Protein AF-A0A7S1A3Z7-F1 (afdb_monomer)

Secondary structure (DSSP, 8-state):
---SSSTTSSS-S--------------------------------------------HHHHHHHHHHHHHHHHHHHS-GGG--HHHHHHHHHHHHHHHHTS--S-TTHHHHHHHHHHHHHHHHHHHHHHHHHHHHHHHHHHHHHHHHHHHHHT-HHHHHHHHHHHHHHHHHHHHTTT-HHHHHHHHHHHHHHHHHHHHHHHHHHHHHHHHHHHHHHHHHHHHHHHHHHHHHHHHHHHHHHT--

Radius of gyration: 35.89 Å; Cα contacts (8 Å, |Δi|>4): 131; chains: 1; bounding box: 72×35×125 Å

pLDDT: mean 70.51, std 20.17, range [29.28, 93.19]

Solvent-accessible surface area (backbone atoms only — not comparable to full-atom values): 14494 Å² total; per-residue (Å²): 146,87,87,79,79,80,86,79,76,87,84,76,91,81,83,84,83,88,75,87,85,86,89,81,93,80,90,84,81,86,90,75,93,77,90,83,89,79,91,76,83,80,79,76,77,73,74,73,76,73,69,82,67,68,76,79,44,72,50,56,50,50,40,30,38,53,48,19,49,54,51,46,52,45,68,72,43,58,79,88,69,56,48,58,71,61,54,50,50,55,47,49,52,45,52,54,57,44,64,66,57,84,80,88,50,90,77,56,57,62,58,51,46,51,52,51,52,49,56,49,50,56,52,49,51,57,46,48,52,51,52,50,52,48,52,50,49,53,50,49,52,51,52,44,54,56,33,49,56,57,51,68,71,42,66,71,40,57,58,46,32,56,53,20,51,52,48,36,53,52,32,64,73,56,36,88,79,50,53,71,66,32,52,52,53,32,50,53,24,50,51,50,29,55,56,30,52,55,49,54,51,52,34,50,54,34,50,54,52,39,51,53,46,51,53,53,50,50,51,51,48,58,52,49,53,50,52,51,49,52,52,50,50,50,32,48,28,25,62,70,65,75,106

Foldseek 3Di:
DPDPDPPPDPPDDDDPDDDDDDDDDDDDDDDDDDDDDDDDDPPPPPPPPPPPPVVCQPLNLQLLQQLLVLLVVLLVDDPVSLDLVVSLVSSVVSLVVSLPPDPVDPPCSVVSSVVSVVLSVVLSVLSVVLVVLVVVLVVLVVLLVVLVVLLVVQPVLVVLLVVLVVQLVVLVVPCPPPPPVSVVSNVVSVVSNVVSVVSVVVNVVSVVVSVVSVVVSVVSVVVSVVSSVVSNVSSVCSNVVND

Sequence (243 aa):
MLRAHWKRLHVRVLEPSAHTCTKHLTRGPRVLNGSFAGLRNPVTHRRTFCSVQLEVRPALLAFRRRAGQELGLALSGAPEALVPARVDAALRDIVEEESRVPSGEVGKESACRAAMDEERQQAMTLLNELQEHRRERKRLKMQRADLLAVGFQSSSQENKEFAALVVCAAAGIFAVSIHWAFFSIWGIAYFIYRRSTEMVRTQRTAMDNLQETLDALKALQTEDDKKLAALRARVSSWSTGSA

Nearest PDB structures (foldseek):
  2b5u-assembly2_C  TM=5.898E-01  e=1.547E-01  Escherichia coli
  3g67-assembly1_A  TM=4.476E-01  e=3.792E-01  Thermotoga maritima
  3zx6-assembly1_B  TM=3.671E-01  e=1.193E+00  Archaeoglobus fulgidus DSM 4304
  3zx6-assembly1_A  TM=3.474E-01  e=1.135E+00  Archaeoglobus fulgidus DSM 4304
  3ja6-assembly1_I  TM=2.598E-01  e=8.417E-01  Escherichia coli

Structure (mmCIF, N/CA/C/O backbone):
data_AF-A0A7S1A3Z7-F1
#
_entry.id   AF-A0A7S1A3Z7-F1
#
loop_
_atom_site.group_PDB
_atom_site.id
_atom_site.type_symbol
_atom_site.label_atom_id
_atom_site.label_alt_id
_atom_site.label_comp_id
_atom_site.label_asym_id
_atom_site.label_entity_id
_atom_site.label_seq_id
_atom_site.pdbx_PDB_ins_code
_atom_site.Cartn_x
_atom_site.Cartn_y
_atom_site.Cartn_z
_atom_site.occupancy
_atom_site.B_iso_or_equiv
_atom_site.auth_seq_id
_atom_site.auth_comp_id
_atom_site.auth_asym_id
_atom_site.auth_atom_id
_atom_site.pdbx_PDB_model_num
ATOM 1 N N . MET A 1 1 ? 13.854 18.946 -9.083 1.00 41.75 1 MET A N 1
ATOM 2 C CA . MET A 1 1 ? 14.304 19.284 -7.712 1.00 41.75 1 MET A CA 1
ATOM 3 C C . MET A 1 1 ? 13.124 19.272 -6.729 1.00 41.75 1 MET A C 1
ATOM 5 O O . MET A 1 1 ? 12.696 20.321 -6.281 1.00 41.75 1 MET A O 1
ATOM 9 N N . LEU A 1 2 ? 12.576 18.097 -6.392 1.00 41.91 2 LEU A N 1
ATOM 10 C CA . LEU A 1 2 ? 11.424 17.949 -5.473 1.00 41.91 2 LEU A CA 1
ATOM 11 C C . LEU A 1 2 ? 11.566 16.675 -4.606 1.00 41.91 2 LEU A C 1
ATOM 13 O O . LEU A 1 2 ? 10.648 15.876 -4.493 1.00 41.91 2 LEU A O 1
ATOM 17 N N . ARG A 1 3 ? 12.753 16.437 -4.025 1.00 43.50 3 ARG A N 1
ATOM 18 C CA . ARG A 1 3 ? 13.043 15.238 -3.199 1.00 43.50 3 ARG A CA 1
ATOM 19 C C . ARG A 1 3 ? 13.309 15.524 -1.712 1.00 43.50 3 ARG A C 1
ATOM 21 O O . ARG A 1 3 ? 13.683 14.617 -0.981 1.00 43.50 3 ARG A O 1
ATOM 28 N N . ALA A 1 4 ? 13.100 16.753 -1.234 1.00 42.06 4 ALA A N 1
ATOM 29 C CA . ALA A 1 4 ? 13.553 17.157 0.106 1.00 42.06 4 ALA A CA 1
ATOM 30 C C . ALA A 1 4 ? 12.445 17.441 1.142 1.00 42.06 4 ALA A C 1
ATOM 32 O O . ALA A 1 4 ? 12.770 17.821 2.263 1.00 42.06 4 ALA A O 1
ATOM 33 N N . HIS A 1 5 ? 11.158 17.258 0.823 1.00 37.72 5 HIS A N 1
ATOM 34 C CA . HIS A 1 5 ? 10.082 17.772 1.689 1.00 37.72 5 HIS A CA 1
ATOM 35 C C . HIS A 1 5 ? 9.431 16.754 2.645 1.00 37.72 5 HIS A C 1
ATOM 37 O O . HIS A 1 5 ? 8.639 17.149 3.496 1.00 37.72 5 HIS A O 1
ATOM 43 N N . TRP A 1 6 ? 9.772 15.463 2.557 1.00 39.84 6 TRP A N 1
ATOM 44 C CA . TRP A 1 6 ? 9.086 14.414 3.333 1.00 39.84 6 TRP A CA 1
ATOM 45 C C . TRP A 1 6 ? 9.772 14.004 4.645 1.00 39.84 6 TRP A C 1
ATOM 47 O O . TRP A 1 6 ? 9.144 13.399 5.503 1.00 39.84 6 TRP A O 1
ATOM 57 N N . LYS A 1 7 ? 11.035 14.387 4.875 1.00 41.25 7 LYS A N 1
ATOM 58 C CA . LYS A 1 7 ? 11.781 13.998 6.093 1.00 41.25 7 LYS A CA 1
ATOM 59 C C . LYS A 1 7 ? 11.600 14.935 7.298 1.00 41.25 7 LYS A C 1
ATOM 61 O O . LYS A 1 7 ? 12.300 14.775 8.291 1.00 41.25 7 LYS A O 1
ATOM 66 N N . ARG A 1 8 ? 10.696 15.922 7.243 1.00 39.38 8 ARG A N 1
ATOM 67 C CA . ARG A 1 8 ? 10.627 17.005 8.248 1.00 39.38 8 ARG A CA 1
ATOM 68 C C . ARG A 1 8 ? 9.264 17.172 8.939 1.00 39.38 8 ARG A C 1
ATOM 70 O O . ARG A 1 8 ? 8.982 18.249 9.449 1.00 39.38 8 ARG A O 1
ATOM 77 N N . LEU A 1 9 ? 8.435 16.125 8.967 1.00 38.62 9 LEU A N 1
ATOM 78 C CA . LEU A 1 9 ? 7.097 16.158 9.587 1.00 38.62 9 LEU A CA 1
ATOM 79 C C . LEU A 1 9 ? 6.896 15.196 10.773 1.00 38.62 9 LEU A C 1
ATOM 81 O O . LEU A 1 9 ? 5.835 15.224 11.379 1.00 38.62 9 LEU A O 1
ATOM 85 N N . HIS A 1 10 ? 7.912 14.421 11.174 1.00 38.47 10 HIS A N 1
ATOM 86 C CA . HIS A 1 10 ? 7.799 13.451 12.281 1.00 38.47 10 HIS A CA 1
ATOM 87 C C . HIS A 1 10 ? 8.560 13.812 13.568 1.00 38.47 10 HIS A C 1
ATOM 89 O O . HIS A 1 10 ? 8.838 12.943 14.386 1.00 38.47 10 HIS A O 1
ATOM 95 N N . VAL A 1 11 ? 8.877 15.090 13.796 1.00 40.62 11 VAL A N 1
ATOM 96 C CA . VAL A 1 11 ? 9.466 15.530 15.076 1.00 40.62 11 VAL A CA 1
ATOM 97 C C . VAL A 1 11 ? 8.754 16.783 15.568 1.00 40.62 11 VAL A C 1
ATOM 99 O O . VAL A 1 11 ? 9.219 17.897 15.352 1.00 40.62 11 VAL A O 1
ATOM 102 N N . ARG A 1 12 ? 7.584 16.590 16.173 1.00 40.22 12 ARG A N 1
ATOM 103 C CA . ARG A 1 12 ? 6.902 17.478 17.132 1.00 40.22 12 ARG A CA 1
ATOM 104 C C . ARG A 1 12 ? 5.663 16.722 17.615 1.00 40.22 12 ARG A C 1
ATOM 106 O O . ARG A 1 12 ? 5.072 16.026 16.800 1.00 40.22 12 ARG A O 1
ATOM 113 N N . VAL A 1 13 ? 5.275 16.921 18.883 1.00 36.91 13 VAL A N 1
ATOM 114 C CA . VAL A 1 13 ? 4.225 16.197 19.648 1.00 36.91 13 VAL A CA 1
ATOM 115 C C . VAL A 1 13 ? 4.833 14.932 20.299 1.00 36.91 13 VAL A C 1
ATOM 117 O O . VAL A 1 13 ? 5.059 13.952 19.611 1.00 36.91 13 VAL A O 1
ATOM 120 N N . LEU A 1 14 ? 5.252 14.866 21.572 1.00 36.31 14 LEU A N 1
ATOM 121 C CA . LEU A 1 14 ? 4.800 15.490 22.822 1.00 36.31 14 LEU A CA 1
ATOM 122 C C . LEU A 1 14 ? 5.971 15.651 23.819 1.00 36.31 14 LEU A C 1
ATOM 124 O O . LEU A 1 14 ? 6.590 14.662 24.203 1.00 36.31 14 LEU A O 1
ATOM 128 N N . GLU A 1 15 ? 6.209 16.869 24.305 1.00 35.75 15 GLU A N 1
ATOM 129 C CA . GLU A 1 15 ? 6.733 17.092 25.660 1.00 35.75 15 GLU A CA 1
ATOM 130 C C . GLU A 1 15 ? 5.525 17.262 26.594 1.00 35.75 15 GLU A C 1
ATOM 132 O O . GLU A 1 15 ? 4.667 18.102 26.305 1.00 35.75 15 GLU A O 1
ATOM 137 N N . PRO A 1 16 ? 5.415 16.529 27.714 1.00 36.88 16 PRO A N 1
ATOM 138 C CA . PRO A 1 16 ? 4.513 16.914 28.783 1.00 36.88 16 PRO A CA 1
ATOM 139 C C . PRO A 1 16 ? 5.189 17.983 29.645 1.00 36.88 16 PRO A C 1
ATOM 141 O O . PRO A 1 16 ? 6.164 17.731 30.353 1.00 36.88 16 PRO A O 1
ATOM 144 N N . SER A 1 17 ? 4.627 19.186 29.577 1.00 32.66 17 SER A N 1
ATOM 145 C CA . SER A 1 17 ? 4.899 20.323 30.447 1.00 32.66 17 SER A CA 1
ATOM 146 C C . SER A 1 17 ? 4.737 19.944 31.922 1.00 32.66 17 SER A C 1
ATOM 148 O O . SER A 1 17 ? 3.627 19.697 32.398 1.00 32.66 17 SER A O 1
ATOM 150 N N . ALA A 1 18 ? 5.847 19.937 32.654 1.00 35.47 18 ALA A N 1
ATOM 151 C CA . ALA A 1 18 ? 5.866 19.841 34.104 1.00 35.47 18 ALA A CA 1
ATOM 152 C C . ALA A 1 18 ? 5.525 21.207 34.716 1.00 35.47 18 ALA A C 1
ATOM 154 O O . ALA A 1 18 ? 6.370 22.101 34.773 1.00 35.47 18 ALA A O 1
ATOM 155 N N . HIS A 1 19 ? 4.299 21.364 35.214 1.00 34.66 19 HIS A N 1
ATOM 156 C CA . HIS A 1 19 ? 3.939 22.477 36.086 1.00 34.66 19 HIS A CA 1
ATOM 157 C C . HIS A 1 19 ? 3.108 22.020 37.281 1.00 34.66 19 HIS A C 1
ATOM 159 O O . HIS A 1 19 ? 2.218 21.185 37.161 1.00 34.66 19 HIS A O 1
ATOM 165 N N . THR A 1 20 ? 3.398 22.691 38.403 1.00 33.44 20 THR A N 1
ATOM 166 C CA . THR A 1 20 ? 2.826 22.597 39.759 1.00 33.44 20 THR A CA 1
ATOM 167 C C . THR A 1 20 ? 3.321 21.390 40.576 1.00 33.44 20 THR A C 1
ATOM 169 O O . THR A 1 20 ? 3.382 20.281 40.078 1.00 33.44 20 THR A O 1
ATOM 172 N N . CYS A 1 21 ? 3.743 21.495 41.837 1.00 29.28 21 CYS A N 1
ATOM 173 C CA . CYS A 1 21 ? 3.837 22.615 42.768 1.00 29.28 21 CYS A CA 1
ATOM 174 C C . CYS A 1 21 ? 4.895 22.276 43.841 1.00 29.28 21 CYS A C 1
ATOM 176 O O . CYS A 1 21 ? 5.076 21.125 44.226 1.00 29.28 21 CYS A O 1
ATOM 178 N N . THR A 1 22 ? 5.602 23.301 44.298 1.00 40.31 22 THR A N 1
ATOM 179 C CA . THR A 1 22 ? 6.703 23.296 45.271 1.00 40.31 22 THR A CA 1
ATOM 180 C C . THR A 1 22 ? 6.271 23.177 46.743 1.00 40.31 22 THR A C 1
ATOM 182 O O . THR A 1 22 ? 5.184 23.633 47.089 1.00 40.31 22 THR A O 1
ATOM 185 N N . LYS A 1 23 ? 7.258 22.815 47.592 1.00 34.84 23 LYS A N 1
ATOM 186 C CA . LYS A 1 23 ? 7.401 23.028 49.062 1.00 34.84 23 LYS A CA 1
ATOM 187 C C . LYS A 1 23 ? 6.862 21.869 49.934 1.00 34.84 23 LYS A C 1
ATOM 189 O O . LYS A 1 23 ? 5.767 21.397 49.695 1.00 34.84 23 LYS A O 1
ATOM 194 N N . HIS A 1 24 ? 7.544 21.326 50.949 1.00 32.78 24 HIS A N 1
ATOM 195 C CA . HIS A 1 24 ? 8.600 21.827 51.837 1.00 32.78 24 HIS A CA 1
ATOM 196 C C . HIS A 1 24 ? 9.564 20.700 52.285 1.00 32.78 24 HIS A C 1
ATOM 198 O O . HIS A 1 24 ? 9.149 19.582 52.573 1.00 32.78 24 HIS A O 1
ATOM 204 N N . LEU A 1 25 ? 10.848 21.051 52.403 1.00 42.53 25 LEU A N 1
ATOM 205 C CA . LEU A 1 25 ? 11.879 20.374 53.200 1.00 42.53 25 LEU A CA 1
ATOM 206 C C . LEU A 1 25 ? 11.588 20.505 54.704 1.00 42.53 25 LEU A C 1
ATOM 208 O O . LEU A 1 25 ? 11.341 21.625 55.136 1.00 42.53 25 LEU A O 1
ATOM 212 N N . THR A 1 26 ? 11.789 19.434 55.480 1.00 36.16 26 THR A N 1
ATOM 213 C CA . THR A 1 26 ? 12.482 19.423 56.796 1.00 36.16 26 THR A CA 1
ATOM 214 C C . THR A 1 26 ? 12.708 17.960 57.229 1.00 36.16 26 THR A C 1
ATOM 216 O O . THR A 1 26 ? 11.780 17.175 57.339 1.00 36.16 26 THR A O 1
ATOM 219 N N . ARG A 1 27 ? 13.956 17.474 57.214 1.00 34.78 27 ARG A N 1
ATOM 220 C CA . ARG A 1 27 ? 14.887 17.379 58.361 1.00 34.78 27 ARG A CA 1
ATOM 221 C C . ARG A 1 27 ? 14.481 16.305 59.391 1.00 34.78 27 ARG A C 1
ATOM 223 O O . ARG A 1 27 ? 13.591 16.525 60.197 1.00 34.78 27 ARG A O 1
ATOM 230 N N . GLY A 1 28 ? 15.222 15.194 59.417 1.00 30.44 28 GLY A N 1
ATOM 231 C CA . GLY A 1 28 ? 15.186 14.180 60.479 1.00 30.44 28 GLY A CA 1
ATOM 232 C C . GLY A 1 28 ? 16.549 13.476 60.590 1.00 30.44 28 GLY A C 1
ATOM 233 O O . GLY A 1 28 ? 17.042 13.014 59.561 1.00 30.44 28 GLY A O 1
ATOM 234 N N . PRO A 1 29 ? 17.214 13.461 61.763 1.00 39.59 29 PRO A N 1
ATOM 235 C CA . PRO A 1 29 ? 18.611 13.051 61.893 1.00 39.59 29 PRO A CA 1
ATOM 236 C C . PRO A 1 29 ? 18.802 11.577 62.292 1.00 39.59 29 PRO A C 1
ATOM 238 O O . PRO A 1 29 ? 17.893 10.913 62.778 1.00 39.59 29 PRO A O 1
ATOM 241 N N . ARG A 1 30 ? 20.051 11.130 62.089 1.00 33.88 30 ARG A N 1
ATOM 242 C CA . ARG A 1 30 ? 20.755 9.964 62.657 1.00 33.88 30 ARG A CA 1
ATOM 243 C C . ARG A 1 30 ? 20.077 9.274 63.849 1.00 33.88 30 ARG A C 1
ATOM 245 O O . ARG A 1 30 ? 19.885 9.874 64.901 1.00 33.88 30 ARG A O 1
ATOM 252 N N . VAL A 1 31 ? 19.895 7.964 63.700 1.00 36.41 31 VAL A N 1
ATOM 253 C CA . VAL A 1 31 ? 19.593 7.016 64.775 1.00 36.41 31 VAL A CA 1
ATOM 254 C C . VAL A 1 31 ? 20.878 6.718 65.559 1.00 36.41 31 VAL A C 1
ATOM 256 O O . VAL A 1 31 ? 21.847 6.217 64.991 1.00 36.41 31 VAL A O 1
ATOM 259 N N . LEU A 1 32 ? 20.875 7.019 66.860 1.00 36.03 32 LEU A N 1
ATOM 260 C CA . LEU A 1 32 ? 21.721 6.363 67.858 1.00 36.03 32 LEU A CA 1
ATOM 261 C C . LEU A 1 32 ? 20.830 5.454 68.709 1.00 36.03 32 LEU A C 1
ATOM 263 O O . LEU A 1 32 ? 19.736 5.841 69.113 1.00 36.03 32 LEU A O 1
ATOM 267 N N . ASN A 1 33 ? 21.325 4.239 68.932 1.00 35.31 33 ASN A N 1
ATOM 268 C CA . ASN A 1 33 ? 20.721 3.186 69.738 1.00 35.31 33 ASN A CA 1
ATOM 269 C C . ASN A 1 33 ? 20.442 3.636 71.178 1.00 35.31 33 ASN A C 1
ATOM 271 O O . ASN A 1 33 ? 21.312 4.204 71.835 1.00 35.31 33 ASN A O 1
ATOM 275 N N . GLY A 1 34 ? 19.266 3.273 71.690 1.00 30.27 34 GLY A N 1
ATOM 276 C CA . GLY A 1 34 ? 18.908 3.413 73.096 1.00 30.27 34 GLY A CA 1
ATOM 277 C C . GLY A 1 34 ? 17.541 2.798 73.390 1.00 30.27 34 GLY A C 1
ATOM 278 O O . GLY A 1 34 ? 16.530 3.254 72.875 1.00 30.27 34 GLY A O 1
ATOM 279 N N . SER A 1 35 ? 17.566 1.732 74.188 1.00 33.09 35 SER A N 1
ATOM 280 C CA . SER A 1 35 ? 16.467 0.959 74.785 1.00 33.09 35 SER A CA 1
ATOM 281 C C . SER A 1 35 ? 15.228 1.767 75.217 1.00 33.09 35 SER A C 1
ATOM 283 O O . SER A 1 35 ? 15.393 2.830 75.803 1.00 33.09 35 SER A O 1
ATOM 285 N N . PHE A 1 36 ? 14.011 1.236 75.016 1.00 32.34 36 PHE A N 1
ATOM 286 C CA . PHE A 1 36 ? 13.082 0.865 76.105 1.00 32.34 36 PHE A CA 1
ATOM 287 C C . PHE A 1 36 ? 11.788 0.216 75.575 1.00 32.34 36 PHE A C 1
ATOM 289 O O . PHE A 1 36 ? 11.263 0.562 74.518 1.00 32.34 36 PHE A O 1
ATOM 296 N N . ALA A 1 37 ? 11.301 -0.761 76.339 1.00 36.03 37 ALA A N 1
ATOM 297 C CA . ALA A 1 37 ? 10.130 -1.589 76.085 1.00 36.03 37 ALA A CA 1
ATOM 298 C C . ALA A 1 37 ? 8.799 -0.861 76.350 1.00 36.03 37 ALA A C 1
ATOM 300 O O . ALA A 1 37 ? 8.710 -0.046 77.265 1.00 36.03 37 ALA A O 1
ATOM 301 N N . GLY A 1 38 ? 7.738 -1.240 75.625 1.00 32.41 38 GLY A N 1
ATOM 302 C CA . GLY A 1 38 ? 6.366 -0.903 76.016 1.00 32.41 38 GLY A CA 1
ATOM 303 C C . GLY A 1 38 ? 5.349 -0.878 74.875 1.00 32.41 38 GLY A C 1
ATOM 304 O O . GLY A 1 38 ? 5.257 0.102 74.151 1.00 32.41 38 GLY A O 1
ATOM 305 N N . LEU A 1 39 ? 4.563 -1.955 74.767 1.00 38.41 39 LEU A N 1
ATOM 306 C CA . LEU A 1 39 ? 3.144 -1.979 74.375 1.00 38.41 39 LEU A CA 1
ATOM 307 C C . LEU A 1 39 ? 2.649 -0.921 73.365 1.00 38.41 39 LEU A C 1
ATOM 309 O O . LEU A 1 39 ? 2.254 0.174 73.757 1.00 38.41 39 LEU A O 1
ATOM 313 N N . ARG A 1 40 ? 2.473 -1.328 72.101 1.00 35.03 40 ARG A N 1
ATOM 314 C CA . ARG A 1 40 ? 1.233 -1.111 71.321 1.00 35.03 40 ARG A CA 1
ATOM 315 C C . ARG A 1 40 ? 1.346 -1.772 69.949 1.00 35.03 40 ARG A C 1
A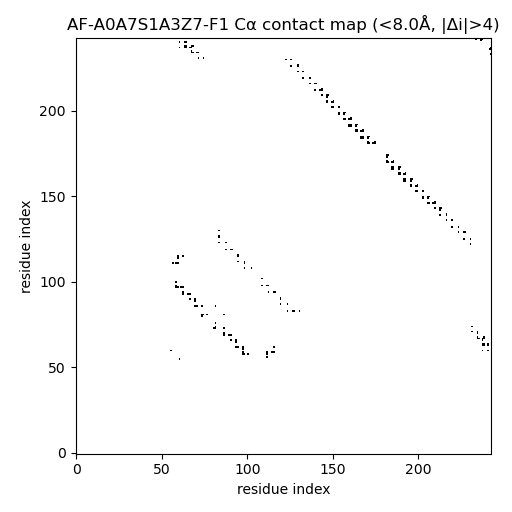TOM 317 O O . ARG A 1 40 ? 2.339 -1.612 69.250 1.00 35.03 40 ARG A O 1
ATOM 324 N N . ASN A 1 41 ? 0.303 -2.518 69.597 1.00 36.62 41 ASN A N 1
ATOM 325 C CA . ASN A 1 41 ? 0.104 -3.164 68.302 1.00 36.62 41 ASN A CA 1
ATOM 326 C C . ASN A 1 41 ? 0.489 -2.245 67.129 1.00 36.62 41 ASN A C 1
ATOM 328 O O . ASN A 1 41 ? -0.011 -1.116 67.075 1.00 36.62 41 ASN A O 1
ATOM 332 N N . PRO A 1 42 ? 1.277 -2.709 66.144 1.00 38.50 42 PRO A N 1
ATOM 333 C CA . PRO A 1 42 ? 1.351 -2.018 64.874 1.00 38.50 42 PRO A CA 1
ATOM 334 C C . PRO A 1 42 ? 0.017 -2.243 64.158 1.00 38.50 42 PRO A C 1
ATOM 336 O O . PRO A 1 42 ? -0.262 -3.327 63.645 1.00 38.50 42 PRO A O 1
ATOM 339 N N . VAL A 1 43 ? -0.825 -1.207 64.135 1.00 40.78 43 VAL A N 1
ATOM 340 C CA . VAL A 1 43 ? -1.887 -1.090 63.136 1.00 40.78 43 VAL A CA 1
ATOM 341 C C . VAL A 1 43 ? -1.177 -1.123 61.791 1.00 40.78 43 VAL A C 1
ATOM 343 O O . VAL A 1 43 ? -0.560 -0.150 61.359 1.00 40.78 43 VAL A O 1
ATOM 346 N N . THR A 1 44 ? -1.203 -2.288 61.155 1.00 37.91 44 THR A N 1
ATOM 347 C CA . THR A 1 44 ? -0.821 -2.436 59.764 1.00 37.91 44 THR A CA 1
ATOM 348 C C . THR A 1 44 ? -1.836 -1.628 58.970 1.00 37.91 44 THR A C 1
ATOM 350 O O . THR A 1 44 ? -2.923 -2.095 58.641 1.00 37.91 44 THR A O 1
ATOM 353 N N . HIS A 1 45 ? -1.494 -0.374 58.670 1.00 32.66 45 HIS A N 1
ATOM 354 C CA . HIS A 1 45 ? -2.112 0.344 57.568 1.00 32.66 45 HIS A CA 1
ATOM 355 C C . HIS A 1 45 ? -1.735 -0.420 56.300 1.00 32.66 45 HIS A C 1
ATOM 357 O O . HIS A 1 45 ? -0.751 -0.133 55.620 1.00 32.66 45 HIS A O 1
ATOM 363 N N . ARG A 1 46 ? -2.528 -1.451 56.007 1.00 35.31 46 ARG A N 1
ATOM 364 C CA . ARG A 1 46 ? -2.640 -2.043 54.689 1.00 35.31 46 ARG A CA 1
ATOM 365 C C . ARG A 1 46 ? -3.107 -0.887 53.811 1.00 35.31 46 ARG A C 1
ATOM 367 O O . ARG A 1 46 ? -4.289 -0.562 53.781 1.00 35.31 46 ARG A O 1
ATOM 374 N N . ARG A 1 47 ? -2.162 -0.195 53.168 1.00 35.12 47 ARG A N 1
ATOM 375 C CA . ARG A 1 47 ? -2.449 0.585 51.968 1.00 35.12 47 ARG A CA 1
ATOM 376 C C . ARG A 1 47 ? -3.023 -0.428 50.990 1.00 35.12 47 ARG A C 1
ATOM 378 O O . ARG A 1 47 ? -2.287 -1.120 50.293 1.00 35.12 47 ARG A O 1
ATOM 385 N N . THR A 1 48 ? -4.340 -0.565 50.999 1.00 37.38 48 THR A N 1
ATOM 386 C CA . THR A 1 48 ? -5.082 -0.956 49.820 1.00 37.38 48 THR A CA 1
ATOM 387 C C . THR A 1 48 ? -4.654 0.043 48.760 1.00 37.38 48 THR A C 1
ATOM 389 O O . THR A 1 48 ? -5.067 1.200 48.745 1.00 37.38 48 THR A O 1
ATOM 392 N N . PHE A 1 49 ? -3.724 -0.389 47.913 1.00 33.41 49 PHE A N 1
ATOM 393 C CA . PHE A 1 49 ? -3.677 0.088 46.549 1.00 33.41 49 PHE A CA 1
ATOM 394 C C . PHE A 1 49 ? -5.076 -0.208 46.003 1.00 33.41 49 PHE A C 1
ATOM 396 O O . PHE A 1 49 ? -5.348 -1.303 45.521 1.00 33.41 49 PHE A O 1
ATOM 403 N N . CYS A 1 50 ? -5.996 0.745 46.153 1.00 29.62 50 CYS A N 1
ATOM 404 C CA . CYS A 1 50 ? -7.097 0.868 45.226 1.00 29.62 50 CYS A CA 1
ATOM 405 C C . CYS A 1 50 ? -6.418 1.203 43.903 1.00 29.62 50 CYS A C 1
ATOM 407 O O . CYS A 1 50 ? -6.244 2.366 43.547 1.00 29.62 50 CYS A O 1
ATOM 409 N N . SER A 1 51 ? -5.984 0.165 43.185 1.00 36.47 51 SER A N 1
ATOM 410 C CA . SER A 1 51 ? -6.111 0.205 41.743 1.00 36.47 51 SER A CA 1
ATOM 411 C C . SER A 1 51 ? -7.510 0.744 41.508 1.00 36.47 51 SER A C 1
ATOM 413 O O . SER A 1 51 ? -8.479 0.140 41.978 1.00 36.47 51 SER A O 1
ATOM 415 N N . VAL A 1 52 ? -7.613 1.905 40.876 1.00 38.84 52 VAL A N 1
ATOM 416 C CA . VAL A 1 52 ? -8.847 2.331 40.234 1.00 38.84 52 VAL A CA 1
ATOM 417 C C . VAL A 1 52 ? -9.082 1.286 39.143 1.00 38.84 52 VAL A C 1
ATOM 419 O O . VAL A 1 52 ? -8.753 1.484 37.981 1.00 38.84 52 VAL A O 1
ATOM 422 N N . GLN A 1 53 ? -9.542 0.099 39.544 1.00 40.62 53 GLN A N 1
ATOM 423 C CA . GLN A 1 53 ? -10.328 -0.748 38.686 1.00 40.62 53 GLN A CA 1
ATOM 424 C C . GLN A 1 53 ? -11.531 0.134 38.433 1.00 40.62 53 GLN A C 1
ATOM 426 O O . GLN A 1 53 ? -12.373 0.311 39.312 1.00 40.62 53 GLN A O 1
ATOM 431 N N . LEU A 1 54 ? -11.525 0.808 37.282 1.00 46.16 54 LEU A N 1
ATOM 432 C CA . LEU A 1 54 ? -12.755 1.266 36.672 1.00 46.16 54 LEU A CA 1
ATOM 433 C C . LEU A 1 54 ? -13.684 0.058 36.807 1.00 46.16 54 LEU A C 1
ATOM 435 O O . LEU A 1 54 ? -13.394 -0.976 36.206 1.00 46.16 54 LEU A O 1
ATOM 439 N N . GLU A 1 55 ? -14.680 0.115 37.693 1.00 51.56 55 GLU A N 1
ATOM 440 C CA . GLU A 1 55 ? -15.706 -0.918 37.745 1.00 51.56 55 GLU A CA 1
ATOM 441 C C . GLU A 1 55 ? -16.224 -1.003 36.318 1.00 51.56 55 GLU A C 1
ATOM 443 O O . GLU A 1 55 ? -16.826 -0.046 35.821 1.00 51.56 55 GLU A O 1
ATOM 448 N N . VAL A 1 56 ? -15.846 -2.070 35.609 1.00 58.00 56 VAL A N 1
ATOM 449 C CA . VAL A 1 56 ? -16.118 -2.175 34.183 1.00 58.00 56 VAL A CA 1
ATOM 450 C C . VAL A 1 56 ? -17.623 -2.298 34.086 1.00 58.00 56 VAL A C 1
ATOM 452 O O . VAL A 1 56 ? -18.207 -3.334 34.406 1.00 58.00 56 VAL A O 1
ATOM 455 N N . ARG A 1 57 ? -18.257 -1.175 33.747 1.00 69.50 57 ARG A N 1
ATOM 456 C CA . ARG A 1 57 ? -19.705 -1.058 33.781 1.00 69.50 57 ARG A CA 1
ATOM 457 C C . ARG A 1 57 ? -20.308 -2.110 32.853 1.00 69.50 57 ARG A C 1
ATOM 459 O O . ARG A 1 57 ? -19.764 -2.343 31.770 1.00 69.50 57 ARG A O 1
ATOM 466 N N . PRO A 1 58 ? -21.451 -2.706 33.223 1.00 77.12 58 PRO A N 1
ATOM 467 C CA . PRO A 1 58 ? -22.125 -3.688 32.379 1.00 77.12 58 PRO A CA 1
ATOM 468 C C . PRO A 1 58 ? -22.396 -3.148 30.963 1.00 77.12 58 PRO A C 1
ATOM 470 O O . PRO A 1 58 ? -22.246 -3.896 30.003 1.00 77.12 58 PRO A O 1
ATOM 473 N N . ALA A 1 59 ? -22.665 -1.842 30.824 1.00 77.62 59 ALA A N 1
ATOM 474 C CA . ALA A 1 59 ? -22.809 -1.160 29.534 1.00 77.62 59 ALA A CA 1
ATOM 475 C C . ALA A 1 59 ? -21.518 -1.157 28.687 1.00 77.62 59 ALA A C 1
ATOM 477 O O . ALA A 1 59 ? -21.565 -1.417 27.489 1.00 77.62 59 ALA A O 1
ATOM 478 N N . LEU A 1 60 ? -20.344 -0.940 29.296 1.00 81.00 60 LEU A N 1
ATOM 479 C CA . LEU A 1 60 ? -19.056 -0.978 28.588 1.00 81.00 60 LEU A CA 1
ATOM 480 C C . LEU A 1 60 ? -18.707 -2.405 28.132 1.00 81.00 60 LEU A C 1
ATOM 482 O O . LEU A 1 60 ? -18.199 -2.603 27.031 1.00 81.00 60 LEU A O 1
ATOM 486 N N . LEU A 1 61 ? -19.016 -3.417 28.950 1.00 83.88 61 LEU A N 1
ATOM 487 C CA . LEU A 1 61 ? -18.857 -4.823 28.560 1.00 83.88 61 LEU A CA 1
ATOM 488 C C . LEU A 1 61 ? -19.813 -5.220 27.429 1.00 83.88 61 LEU A C 1
ATOM 490 O O . LEU A 1 61 ? -19.411 -5.958 26.529 1.00 83.88 61 LEU A O 1
ATOM 494 N N . ALA A 1 62 ? -21.059 -4.745 27.465 1.00 84.31 62 ALA A N 1
ATOM 495 C CA . ALA A 1 62 ? -22.045 -4.996 26.418 1.00 84.31 62 ALA A CA 1
ATOM 496 C C . ALA A 1 62 ? -21.630 -4.343 25.088 1.00 84.31 62 ALA A C 1
ATOM 498 O O . ALA A 1 62 ? -21.590 -5.035 24.065 1.00 84.31 62 ALA A O 1
ATOM 499 N N . PHE A 1 63 ? -21.169 -3.084 25.136 1.00 86.44 63 PHE A N 1
ATOM 500 C CA . PHE A 1 63 ? -20.539 -2.399 24.006 1.00 86.44 63 PHE A CA 1
ATOM 501 C C . PHE A 1 63 ? -19.384 -3.220 23.432 1.00 86.44 63 PHE A C 1
ATOM 503 O O . PHE A 1 63 ? -19.422 -3.571 22.257 1.00 86.44 63 PHE A O 1
ATOM 510 N N . ARG A 1 64 ? -18.392 -3.598 24.251 1.00 88.56 64 ARG A N 1
ATOM 511 C CA . ARG A 1 64 ? -17.212 -4.357 23.797 1.00 88.56 64 ARG A CA 1
ATOM 512 C C . ARG A 1 64 ? -17.598 -5.660 23.098 1.00 88.56 64 ARG A C 1
ATOM 514 O O . ARG A 1 64 ? -17.048 -5.971 22.044 1.00 88.56 64 ARG A O 1
ATOM 521 N N . ARG A 1 65 ? -18.574 -6.408 23.622 1.00 87.44 65 ARG A N 1
ATOM 522 C CA . ARG A 1 65 ? -19.035 -7.655 22.986 1.00 87.44 65 ARG A CA 1
ATOM 523 C C . ARG A 1 65 ? -19.675 -7.405 21.622 1.00 87.44 65 ARG A C 1
ATOM 525 O O . ARG A 1 65 ? -19.299 -8.080 20.666 1.00 87.44 65 ARG A O 1
ATOM 532 N N . ARG A 1 66 ? -20.603 -6.446 21.515 1.00 86.56 66 ARG A N 1
ATOM 533 C CA . ARG A 1 66 ? -21.275 -6.127 20.241 1.00 86.56 66 ARG A CA 1
ATOM 534 C C . ARG A 1 66 ? -20.308 -5.513 19.228 1.00 86.56 66 ARG A C 1
ATOM 536 O O . ARG A 1 66 ? -20.216 -5.982 18.099 1.00 86.56 66 ARG A O 1
ATOM 543 N N . ALA A 1 67 ? -19.517 -4.532 19.655 1.00 86.69 67 ALA A N 1
ATOM 544 C CA . ALA A 1 67 ? -18.483 -3.893 18.847 1.00 86.69 67 ALA A CA 1
ATOM 545 C C . ALA A 1 67 ? -17.429 -4.902 18.364 1.00 86.69 67 ALA A C 1
ATOM 547 O O . ALA A 1 67 ? -16.997 -4.855 17.214 1.00 86.69 67 ALA A O 1
ATOM 548 N N . GLY A 1 68 ? -17.039 -5.847 19.224 1.00 86.25 68 GLY A N 1
ATOM 549 C CA . GLY A 1 68 ? -16.132 -6.937 18.880 1.00 86.25 68 GLY A CA 1
ATOM 550 C C . GLY A 1 68 ? -16.717 -7.886 17.835 1.00 86.25 68 GLY A C 1
ATOM 551 O O . GLY A 1 68 ? -15.997 -8.300 16.930 1.00 86.25 68 GLY A O 1
ATOM 552 N N . GLN A 1 69 ? -18.014 -8.194 17.905 1.00 87.19 69 GLN A N 1
ATOM 553 C CA . GLN A 1 69 ? -18.695 -9.001 16.887 1.00 87.19 69 GLN A CA 1
ATOM 554 C C . GLN A 1 69 ? -18.739 -8.283 15.534 1.00 87.19 69 GLN A C 1
ATOM 556 O O . GLN A 1 69 ? -18.323 -8.869 14.538 1.00 87.19 69 GLN A O 1
ATOM 561 N N . GLU A 1 70 ? -19.147 -7.013 15.496 1.00 85.94 70 GLU A N 1
ATOM 562 C CA . GLU A 1 70 ? -19.193 -6.218 14.257 1.00 85.94 70 GLU A CA 1
ATOM 563 C C . GLU A 1 70 ? -17.806 -6.052 13.621 1.00 85.94 70 GLU A C 1
ATOM 565 O O . GLU A 1 70 ? -17.621 -6.283 12.422 1.00 85.94 70 GLU A O 1
ATOM 570 N N . LEU A 1 71 ? -16.786 -5.731 14.426 1.00 85.38 71 LEU A N 1
ATOM 571 C CA . LEU A 1 71 ? -15.406 -5.672 13.942 1.00 85.38 71 LEU A CA 1
ATOM 572 C C . LEU A 1 71 ? -14.896 -7.040 13.489 1.00 85.38 71 LEU A C 1
ATOM 574 O O . LEU A 1 71 ? -14.215 -7.129 12.470 1.00 85.38 71 LEU A O 1
ATOM 578 N N . GLY A 1 72 ? -15.221 -8.111 14.213 1.00 85.62 72 GLY A N 1
ATOM 579 C CA . GLY A 1 72 ? -14.860 -9.478 13.845 1.00 85.62 72 GLY A CA 1
ATOM 580 C C . GLY A 1 72 ? -15.458 -9.889 12.500 1.00 85.62 72 GLY A C 1
ATOM 581 O O . GLY A 1 72 ? -14.741 -10.408 11.642 1.00 85.62 72 GLY A O 1
ATOM 582 N N . LEU A 1 73 ? -16.738 -9.582 12.275 1.00 84.75 73 LEU A N 1
ATOM 583 C CA . LEU A 1 73 ? -17.422 -9.809 11.003 1.00 84.75 73 LEU A CA 1
ATOM 584 C C . LEU A 1 73 ? -16.758 -9.014 9.877 1.00 84.75 73 LEU A C 1
ATOM 586 O O . LEU A 1 73 ? -16.393 -9.599 8.853 1.00 84.75 73 LEU A O 1
ATOM 590 N N . ALA A 1 74 ? -16.503 -7.721 10.094 1.00 83.94 74 ALA A N 1
ATOM 591 C CA . ALA A 1 74 ? -15.815 -6.873 9.124 1.00 83.94 74 ALA A CA 1
ATOM 592 C C . ALA A 1 74 ? -14.419 -7.421 8.763 1.00 83.94 74 ALA A C 1
ATOM 594 O O . ALA A 1 74 ? -14.033 -7.409 7.594 1.00 83.94 74 ALA A O 1
ATOM 595 N N . LEU A 1 75 ? -13.679 -7.950 9.742 1.00 82.94 75 LEU A N 1
ATOM 596 C CA . LEU A 1 75 ? -12.339 -8.516 9.547 1.00 82.94 75 LEU A CA 1
ATOM 597 C C . LEU A 1 75 ? -12.321 -9.900 8.900 1.00 82.94 75 LEU A C 1
ATOM 599 O O . LEU A 1 75 ? -11.323 -10.252 8.270 1.00 82.94 75 LEU A O 1
ATOM 603 N N . SER A 1 76 ? -13.375 -10.692 9.099 1.00 81.38 76 SER A N 1
ATOM 604 C CA . SER A 1 76 ? -13.527 -12.023 8.500 1.00 81.38 76 SER A CA 1
ATOM 605 C C . SER A 1 76 ? -13.940 -11.971 7.027 1.00 81.38 76 SER A C 1
ATOM 607 O O . SER A 1 76 ? -13.713 -12.927 6.286 1.00 81.38 76 SER A O 1
ATOM 609 N N . GLY A 1 77 ? -14.525 -10.849 6.595 1.00 77.12 77 GLY A N 1
ATOM 610 C CA . GLY A 1 77 ? -14.895 -10.611 5.208 1.00 77.12 77 GLY A CA 1
ATOM 611 C C . GLY A 1 77 ? -13.694 -10.419 4.278 1.00 77.12 77 GLY A C 1
ATOM 612 O O . GLY A 1 77 ? -12.532 -10.370 4.688 1.00 77.12 77 GLY A O 1
ATOM 613 N N . ALA A 1 78 ? -13.984 -10.267 2.983 1.00 70.44 78 ALA A N 1
ATOM 614 C CA . ALA A 1 78 ? -12.963 -9.901 2.010 1.00 70.44 78 ALA A CA 1
ATOM 615 C C . ALA A 1 78 ? -12.289 -8.578 2.424 1.00 70.44 78 ALA A C 1
ATOM 617 O O . ALA A 1 78 ? -12.974 -7.658 2.875 1.00 70.44 78 ALA A O 1
ATOM 618 N N . PRO A 1 79 ? -10.969 -8.417 2.226 1.00 66.12 79 PRO A N 1
ATOM 619 C CA . PRO A 1 79 ? -10.274 -7.195 2.612 1.00 66.12 79 PRO A CA 1
ATOM 620 C C . PRO A 1 79 ? -10.882 -5.946 1.956 1.00 66.12 79 PRO A C 1
ATOM 622 O O . PRO A 1 79 ? -10.915 -4.895 2.584 1.00 66.12 79 PRO A O 1
ATOM 625 N N . GLU A 1 80 ? -11.442 -6.048 0.750 1.00 63.97 80 GLU A N 1
ATOM 626 C CA . GLU A 1 80 ? -12.126 -4.934 0.072 1.00 63.97 80 GLU A CA 1
ATOM 627 C C . GLU A 1 80 ? -13.477 -4.544 0.701 1.00 63.97 80 GLU A C 1
ATOM 629 O O . GLU A 1 80 ? -13.941 -3.426 0.496 1.00 63.97 80 GLU A O 1
ATOM 634 N N . ALA A 1 81 ? -14.081 -5.417 1.513 1.00 62.62 81 ALA A N 1
ATOM 635 C CA . ALA A 1 81 ? -15.343 -5.159 2.210 1.00 62.62 81 ALA A CA 1
ATOM 636 C C . ALA A 1 81 ? -15.172 -4.335 3.502 1.00 62.62 81 ALA A C 1
ATOM 638 O O . ALA A 1 81 ? -16.156 -3.861 4.074 1.00 62.62 81 ALA A O 1
ATOM 639 N N . LEU A 1 82 ? -13.930 -4.138 3.961 1.00 72.62 82 LEU A N 1
ATOM 640 C CA . LEU A 1 82 ? -13.608 -3.358 5.155 1.00 72.62 82 LEU A CA 1
ATOM 641 C C . LEU A 1 82 ? -13.693 -1.854 4.832 1.00 72.62 82 LEU A C 1
ATOM 643 O O . LEU A 1 82 ? -12.702 -1.224 4.458 1.00 72.62 82 LEU A O 1
ATOM 647 N N . VAL A 1 83 ? -14.894 -1.286 4.937 1.00 82.00 83 VAL A N 1
ATOM 648 C CA . VAL A 1 83 ? -15.157 0.143 4.706 1.00 82.00 83 VAL A CA 1
ATOM 649 C C . VAL A 1 83 ? -15.208 0.867 6.055 1.00 82.00 83 VAL A C 1
ATOM 651 O O . VAL A 1 83 ? -16.182 0.674 6.787 1.00 82.00 83 VAL A O 1
ATOM 654 N N . PRO A 1 84 ? -14.224 1.726 6.397 1.00 84.75 84 PRO A N 1
ATOM 655 C CA . PRO A 1 84 ? -14.163 2.332 7.727 1.00 84.75 84 PRO A CA 1
ATOM 656 C C . PRO A 1 84 ? -15.398 3.148 8.092 1.00 84.75 84 PRO A C 1
ATOM 658 O O . PRO A 1 84 ? -15.877 3.051 9.212 1.00 84.75 84 PRO A O 1
ATOM 661 N N . ALA A 1 85 ? -15.986 3.865 7.133 1.00 85.12 85 ALA A N 1
ATOM 662 C CA . ALA A 1 85 ? -17.213 4.627 7.363 1.00 85.12 85 ALA A CA 1
ATOM 663 C C . ALA A 1 85 ? -18.402 3.751 7.807 1.00 85.12 85 ALA A C 1
ATOM 665 O O . ALA A 1 85 ? -19.190 4.172 8.647 1.00 85.12 85 ALA A O 1
ATOM 666 N N . ARG A 1 86 ? -18.522 2.527 7.272 1.00 85.75 86 ARG A N 1
ATOM 667 C CA . ARG A 1 86 ? -19.600 1.595 7.639 1.00 85.75 86 ARG A CA 1
ATOM 668 C C . ARG A 1 86 ? -19.390 1.035 9.044 1.00 85.75 86 ARG A C 1
ATOM 670 O O . ARG A 1 86 ? -20.342 0.935 9.806 1.00 85.75 86 ARG A O 1
ATOM 677 N N . VAL A 1 87 ? -18.146 0.688 9.368 1.00 86.19 87 VAL A N 1
ATOM 678 C CA . VAL A 1 87 ? -17.773 0.196 10.699 1.00 86.19 87 VAL A CA 1
ATOM 679 C C . VAL A 1 87 ? -17.953 1.295 11.747 1.00 86.19 87 VAL A C 1
ATOM 681 O O . VAL A 1 87 ? -18.504 1.032 12.806 1.00 86.19 87 VAL A O 1
ATOM 684 N N . ASP A 1 88 ? -17.560 2.534 11.446 1.00 88.44 88 ASP A N 1
ATOM 685 C CA . ASP A 1 88 ? -17.749 3.667 12.355 1.00 88.44 88 ASP A CA 1
ATOM 686 C C . ASP A 1 88 ? -19.227 3.956 12.614 1.00 88.44 88 ASP A C 1
ATOM 688 O O . ASP A 1 88 ? -19.603 4.168 13.760 1.00 88.44 88 ASP A O 1
ATOM 692 N N . ALA A 1 89 ? -20.071 3.925 11.577 1.00 87.62 89 ALA A N 1
ATOM 693 C CA . ALA A 1 89 ? -21.515 4.082 11.739 1.00 87.62 89 ALA A CA 1
ATOM 694 C C . ALA A 1 89 ? -22.089 3.009 12.678 1.00 87.62 89 ALA A C 1
ATOM 696 O O . ALA A 1 89 ? -22.702 3.353 13.681 1.00 87.62 89 ALA A O 1
ATOM 697 N N . ALA A 1 90 ? -21.773 1.732 12.432 1.00 87.88 90 ALA A N 1
ATOM 698 C CA . ALA A 1 90 ? -22.216 0.634 13.290 1.00 87.88 90 ALA A CA 1
ATOM 699 C C . ALA A 1 90 ? -21.716 0.780 14.740 1.00 87.88 90 ALA A C 1
ATOM 701 O O . ALA A 1 90 ? -22.471 0.572 15.684 1.00 87.88 90 ALA A O 1
ATOM 702 N N . LEU A 1 91 ? -20.456 1.181 14.943 1.00 87.69 91 LEU A N 1
ATOM 703 C CA . LEU A 1 91 ? -19.920 1.402 16.286 1.00 87.69 91 LEU A CA 1
ATOM 704 C C . LEU A 1 91 ? -20.585 2.592 16.985 1.00 87.69 91 LEU A C 1
ATOM 706 O O . LEU A 1 91 ? -20.848 2.501 18.180 1.00 87.69 91 LEU A O 1
ATOM 710 N N . ARG A 1 92 ? -20.871 3.689 16.274 1.00 89.44 92 ARG A N 1
ATOM 711 C CA . ARG A 1 92 ? -21.608 4.834 16.832 1.00 89.44 92 ARG A CA 1
ATOM 712 C C . ARG A 1 92 ? -23.020 4.438 17.246 1.00 89.44 92 ARG A C 1
ATOM 714 O O . ARG A 1 92 ? -23.419 4.795 18.349 1.00 89.44 92 ARG A O 1
ATOM 721 N N . ASP A 1 93 ? -23.718 3.663 16.421 1.00 89.25 93 ASP A N 1
ATOM 722 C CA . ASP A 1 93 ? -25.062 3.172 16.733 1.00 89.25 93 ASP A CA 1
ATOM 723 C C . ASP A 1 93 ? -25.047 2.330 18.022 1.00 89.25 93 ASP A C 1
ATOM 725 O O . ASP A 1 93 ? -25.862 2.548 18.918 1.00 89.25 93 ASP A O 1
ATOM 729 N N . ILE A 1 94 ? -24.046 1.454 18.195 1.00 87.62 94 IL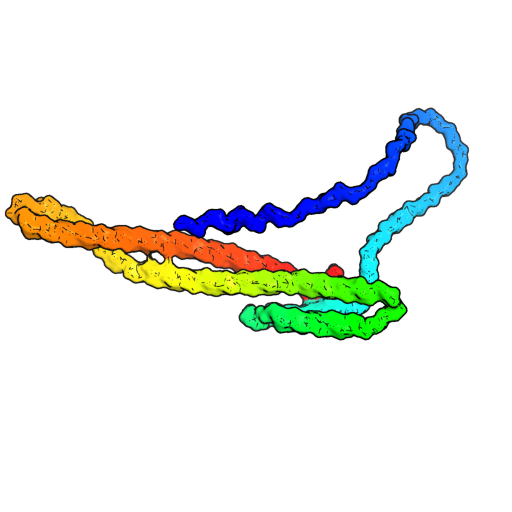E A N 1
ATOM 730 C CA . ILE A 1 94 ? -23.877 0.667 19.430 1.00 87.62 94 ILE A CA 1
ATOM 731 C C . ILE A 1 94 ? -23.569 1.573 20.636 1.00 87.62 94 ILE A C 1
ATOM 733 O O . ILE A 1 94 ? -24.130 1.358 21.710 1.00 87.62 94 ILE A O 1
ATOM 737 N N . VAL A 1 95 ? -22.709 2.592 20.492 1.00 87.69 95 VAL A N 1
ATOM 738 C CA . VAL A 1 95 ? -22.448 3.563 21.577 1.00 87.69 95 VAL A CA 1
ATOM 739 C C . VAL A 1 95 ? -23.739 4.282 21.975 1.00 87.69 95 VAL A C 1
ATOM 741 O O . VAL A 1 95 ? -24.016 4.436 23.166 1.00 87.69 95 VAL A O 1
ATOM 744 N N . GLU A 1 96 ? -24.542 4.719 21.005 1.00 85.81 96 GLU A N 1
ATOM 745 C CA . GLU A 1 96 ? -25.807 5.401 21.272 1.00 85.81 96 GLU A CA 1
ATOM 746 C C . GLU A 1 96 ? -26.811 4.492 21.986 1.00 85.81 96 GLU A C 1
ATOM 748 O O . GLU A 1 96 ? -27.405 4.924 22.975 1.00 85.81 96 GLU A O 1
ATOM 753 N N . GLU A 1 97 ? -26.960 3.240 21.553 1.00 84.44 97 GLU A N 1
ATOM 754 C CA . GLU A 1 97 ? -27.847 2.264 22.192 1.00 84.44 97 GLU A CA 1
ATOM 755 C C . GLU A 1 97 ? -27.435 1.947 23.633 1.00 84.44 97 GLU A C 1
ATOM 757 O O . GLU A 1 97 ? -28.267 2.008 24.539 1.00 84.44 97 GLU A O 1
ATOM 762 N N . GLU A 1 98 ? -26.154 1.656 23.870 1.00 80.94 98 GLU A N 1
ATOM 763 C CA . GLU A 1 98 ? -25.656 1.279 25.201 1.00 80.94 98 GLU A CA 1
ATOM 764 C C . GLU A 1 98 ? -25.620 2.473 26.164 1.00 80.94 98 GLU A C 1
ATOM 766 O O . GLU A 1 98 ? -25.784 2.311 27.373 1.00 80.94 98 GLU A O 1
ATOM 771 N N . SER A 1 99 ? -25.462 3.694 25.643 1.00 76.12 99 SER A N 1
ATOM 772 C CA . SER A 1 99 ? -25.518 4.919 26.452 1.00 76.12 99 SER A CA 1
ATOM 773 C C . SER A 1 99 ? -26.932 5.299 26.907 1.00 76.12 99 SER A C 1
ATOM 775 O O . SER A 1 99 ? -27.069 6.062 27.862 1.00 76.12 99 SER A O 1
ATOM 777 N N . ARG A 1 100 ? -27.983 4.781 26.250 1.00 76.38 100 ARG A N 1
ATOM 778 C CA . ARG A 1 100 ? -29.390 5.020 26.623 1.00 76.38 100 ARG A CA 1
ATOM 779 C C . ARG A 1 100 ? -29.880 4.108 27.743 1.00 76.38 100 ARG A C 1
ATOM 781 O O . ARG A 1 100 ? -30.951 4.368 28.285 1.00 76.38 100 ARG A O 1
ATOM 788 N N . VAL A 1 101 ? -29.133 3.058 28.091 1.00 68.75 101 VAL A N 1
ATOM 789 C CA . VAL A 1 101 ? -29.484 2.156 29.194 1.00 68.75 101 VAL A CA 1
ATOM 790 C C . VAL A 1 101 ? -29.228 2.890 30.520 1.00 68.75 101 VAL A C 1
ATOM 792 O O . VAL A 1 101 ? -28.068 3.145 30.850 1.00 68.75 101 VAL A O 1
ATOM 795 N N . PRO A 1 102 ? -30.274 3.262 31.285 1.00 61.31 102 PRO A N 1
ATOM 796 C CA . PRO A 1 102 ? -30.106 4.059 32.494 1.00 61.31 102 PRO A CA 1
ATOM 797 C C . PRO A 1 102 ? -29.336 3.251 33.539 1.00 61.31 102 PRO A C 1
ATOM 799 O O . PRO A 1 102 ? -29.756 2.167 33.945 1.00 61.31 102 PRO A O 1
ATOM 802 N N . SER A 1 103 ? -28.199 3.781 33.990 1.00 58.34 103 SER A N 1
ATOM 803 C CA . SER A 1 103 ? -27.303 3.081 34.917 1.00 58.34 103 SER A CA 1
ATOM 804 C C . SER A 1 103 ? -27.640 3.367 36.385 1.00 58.34 103 SER A C 1
ATOM 806 O O . SER A 1 103 ? -26.907 2.927 37.268 1.00 58.34 103 SER A O 1
ATOM 808 N N . GLY A 1 104 ? -28.703 4.130 36.665 1.00 55.72 104 GLY A N 1
ATOM 809 C CA . GLY A 1 104 ? -29.166 4.468 38.019 1.00 55.72 104 GLY A CA 1
ATOM 810 C C . GLY A 1 104 ? -28.248 5.416 38.807 1.00 55.72 104 GLY A C 1
ATOM 811 O O . GLY A 1 104 ? -28.647 5.921 39.851 1.00 55.72 104 GLY 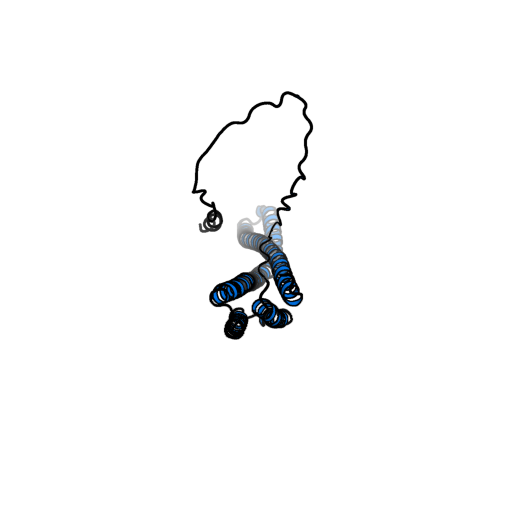A O 1
ATOM 812 N N . GLU A 1 105 ? -27.044 5.707 38.306 1.00 58.53 105 GLU A N 1
ATOM 813 C CA . GLU A 1 105 ? -26.045 6.560 38.955 1.00 58.53 105 GLU A CA 1
ATOM 814 C C . GLU A 1 105 ? -25.756 7.809 38.109 1.00 58.53 105 GLU A C 1
ATOM 816 O O . GLU A 1 105 ? -24.956 7.785 37.163 1.00 58.53 105 GLU A O 1
ATOM 821 N N . VAL A 1 106 ? -26.397 8.916 38.485 1.00 54.59 106 VAL A N 1
ATOM 822 C CA . VAL A 1 106 ? -26.239 10.238 37.864 1.00 54.59 106 VAL A CA 1
ATOM 823 C C . VAL A 1 106 ? -24.772 10.687 37.961 1.00 54.59 106 VAL A C 1
ATOM 825 O O . VAL A 1 106 ? -24.204 10.758 39.047 1.00 54.59 106 VAL A O 1
ATOM 828 N N . GLY A 1 107 ? -24.141 10.972 36.817 1.00 60.00 107 GLY A N 1
ATOM 829 C CA . GLY A 1 107 ? -22.767 11.498 36.722 1.00 60.00 107 GLY A CA 1
ATOM 830 C C . GLY A 1 107 ? -21.692 10.498 36.279 1.00 60.00 107 GLY A C 1
ATOM 831 O O . GLY A 1 107 ? -20.680 10.907 35.721 1.00 60.00 107 GLY A O 1
ATOM 832 N N . LYS A 1 108 ? -21.916 9.189 36.429 1.00 65.44 108 LYS A N 1
ATOM 833 C CA . LYS A 1 108 ? -20.992 8.156 35.915 1.00 65.44 108 LYS A CA 1
ATOM 834 C C . LYS A 1 108 ? -21.342 7.701 34.482 1.00 65.44 108 LYS A C 1
ATOM 836 O O . LYS A 1 108 ? -20.535 7.054 33.815 1.00 65.44 108 LYS A O 1
ATOM 841 N N . GLU A 1 109 ? -22.532 8.047 33.985 1.00 68.31 109 GLU A N 1
ATOM 842 C CA . GLU A 1 109 ? -22.993 7.754 32.613 1.00 68.31 109 GLU A CA 1
ATOM 843 C C . GLU A 1 109 ? -22.173 8.494 31.548 1.00 68.31 109 GLU A C 1
ATOM 845 O O . GLU A 1 109 ? -21.792 7.900 30.539 1.00 68.31 109 GLU A O 1
ATOM 850 N N . SER A 1 110 ? -21.802 9.751 31.807 1.00 76.12 110 SER A N 1
ATOM 851 C CA . SER A 1 110 ? -20.941 10.537 30.915 1.00 76.12 110 SER A CA 1
ATOM 852 C C . SER A 1 110 ? -19.525 9.962 30.813 1.00 76.12 110 SER A C 1
ATOM 854 O O . SER A 1 110 ? -18.977 9.882 29.716 1.00 76.12 110 SER A O 1
ATOM 856 N N . ALA A 1 111 ? -18.954 9.497 31.929 1.00 77.75 111 ALA A N 1
ATOM 857 C CA . ALA A 1 111 ? -17.649 8.836 31.954 1.00 77.75 111 ALA A CA 1
ATOM 858 C C . ALA A 1 111 ? -17.668 7.489 31.208 1.00 77.75 111 ALA A C 1
ATOM 860 O O . ALA A 1 111 ? -16.734 7.167 30.479 1.00 77.75 111 ALA A O 1
ATOM 861 N N . CYS A 1 112 ? -18.757 6.725 31.339 1.00 78.38 112 CYS A N 1
ATOM 862 C CA . CYS A 1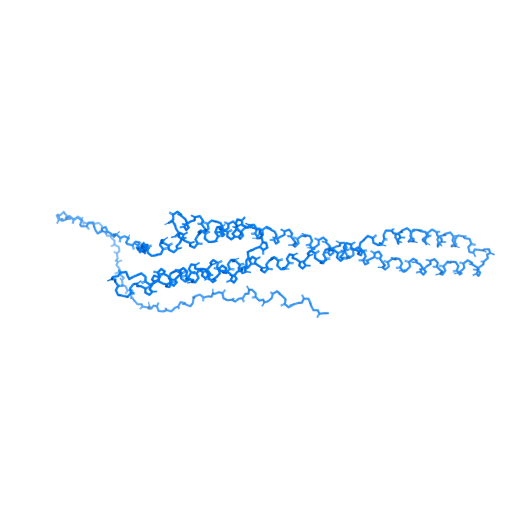 112 ? -18.935 5.463 30.620 1.00 78.38 112 CYS A CA 1
ATOM 863 C C . CYS A 1 112 ? -19.052 5.674 29.103 1.00 78.38 112 CYS A C 1
ATOM 865 O O . CYS A 1 112 ? -18.452 4.930 28.331 1.00 78.38 112 CYS A O 1
ATOM 867 N N . ARG A 1 113 ? -19.790 6.706 28.675 1.00 82.88 113 ARG A N 1
ATOM 868 C CA . ARG A 1 113 ? -19.892 7.090 27.262 1.00 82.88 113 ARG A CA 1
ATOM 869 C C . ARG A 1 113 ? -18.548 7.553 26.702 1.00 82.88 113 ARG A C 1
ATOM 871 O O . ARG A 1 113 ? -18.163 7.099 25.633 1.00 82.88 113 ARG A O 1
ATOM 878 N N . ALA A 1 114 ? -17.810 8.377 27.448 1.00 85.06 114 ALA A N 1
ATOM 879 C CA . ALA A 1 114 ? -16.476 8.819 27.048 1.00 85.06 114 ALA A CA 1
ATOM 880 C C . ALA A 1 114 ? -15.502 7.641 26.856 1.00 85.06 114 ALA A C 1
ATOM 882 O O . ALA A 1 114 ? -14.764 7.625 25.876 1.00 85.06 114 ALA A O 1
ATOM 883 N N . ALA A 1 115 ? -15.547 6.629 27.732 1.00 84.38 115 ALA A N 1
ATOM 884 C CA . ALA A 1 115 ? -14.729 5.420 27.593 1.00 84.38 115 ALA A CA 1
ATOM 885 C C . ALA A 1 115 ? -15.095 4.593 26.343 1.00 84.38 115 ALA A C 1
ATOM 887 O O . ALA A 1 115 ? -14.207 4.127 25.629 1.00 84.38 115 ALA A O 1
ATOM 888 N N . MET A 1 116 ? -16.391 4.444 26.037 1.00 85.62 116 MET A N 1
ATOM 889 C CA . MET A 1 116 ? -16.846 3.776 24.808 1.00 85.62 116 MET A CA 1
ATOM 890 C C . MET A 1 116 ? -16.407 4.534 23.546 1.00 85.62 116 MET A C 1
ATOM 892 O O . MET A 1 116 ? -15.931 3.925 22.586 1.00 85.62 116 MET A O 1
ATOM 896 N N . ASP A 1 117 ? -16.518 5.864 23.556 1.00 88.44 117 ASP A N 1
ATOM 897 C CA . ASP A 1 117 ? -16.064 6.717 22.456 1.00 88.44 117 ASP A CA 1
ATOM 898 C C . ASP A 1 117 ? -14.544 6.669 22.265 1.00 88.44 117 ASP A C 1
ATOM 900 O O . ASP A 1 117 ? -14.071 6.640 21.128 1.00 88.44 117 ASP A O 1
ATOM 904 N N . GLU A 1 118 ? -13.768 6.605 23.348 1.00 88.31 118 GLU A N 1
ATOM 905 C CA . GLU A 1 118 ? -12.317 6.440 23.278 1.00 88.31 118 GLU A CA 1
ATOM 906 C C . GLU A 1 118 ? -11.941 5.091 22.645 1.00 88.31 118 GLU A C 1
ATOM 908 O O . GLU A 1 118 ? -11.117 5.035 21.726 1.00 88.31 118 GLU A O 1
ATOM 913 N N . GLU A 1 119 ? -12.582 4.001 23.073 1.00 87.94 119 GLU A N 1
ATOM 914 C CA . GLU A 1 119 ? -12.349 2.673 22.507 1.00 87.94 119 GLU A CA 1
ATOM 915 C C . GLU A 1 119 ? -12.731 2.584 21.024 1.00 87.94 119 GLU A C 1
ATOM 917 O O . GLU A 1 119 ? -11.973 2.008 20.231 1.00 87.94 119 GLU A O 1
ATOM 922 N N . ARG A 1 120 ? -13.852 3.206 20.634 1.00 90.00 120 ARG A N 1
ATOM 923 C CA . ARG A 1 120 ? -14.258 3.372 19.232 1.00 90.00 120 ARG A CA 1
ATOM 924 C C . ARG A 1 120 ? -13.202 4.146 18.451 1.00 90.00 120 ARG A C 1
ATOM 926 O O . ARG A 1 120 ? -12.756 3.678 17.405 1.00 90.00 120 ARG A O 1
ATOM 933 N N . GLN A 1 121 ? -12.781 5.307 18.950 1.00 90.50 121 GLN A N 1
ATOM 934 C CA . GLN A 1 121 ? -11.850 6.185 18.244 1.00 90.50 121 GLN A CA 1
ATOM 935 C C . GLN A 1 121 ? -10.508 5.493 17.998 1.00 90.50 121 GLN A C 1
ATOM 937 O O . GLN A 1 121 ? -9.974 5.556 16.893 1.00 90.50 121 GLN A O 1
ATOM 942 N N . GLN A 1 122 ? -9.982 4.776 18.991 1.00 88.44 122 GLN A N 1
ATOM 943 C CA . GLN A 1 122 ? -8.730 4.039 18.837 1.00 88.44 122 GLN A CA 1
ATOM 944 C C . GLN A 1 122 ? -8.847 2.892 17.814 1.00 88.44 122 GLN A C 1
ATOM 946 O O . GLN A 1 122 ? -7.924 2.682 17.024 1.00 88.44 122 GLN A O 1
ATOM 951 N N . ALA A 1 123 ? -9.973 2.167 17.786 1.00 87.38 123 ALA A N 1
ATOM 952 C CA . ALA A 1 123 ? -10.226 1.148 16.765 1.00 87.38 123 ALA A CA 1
ATOM 953 C C . ALA A 1 123 ? -10.340 1.767 15.359 1.00 87.38 123 ALA A C 1
ATOM 955 O O . ALA A 1 123 ? -9.772 1.241 14.400 1.00 87.38 123 ALA A O 1
ATOM 956 N N . MET A 1 124 ? -11.002 2.921 15.245 1.00 90.56 124 MET A N 1
ATOM 957 C CA . MET A 1 124 ? -11.152 3.651 13.987 1.00 90.56 124 MET A CA 1
ATOM 958 C C . MET A 1 124 ? -9.834 4.211 13.453 1.00 90.56 124 MET A C 1
ATOM 960 O O . MET A 1 124 ? -9.612 4.175 12.243 1.00 90.56 124 MET A O 1
ATOM 964 N N . THR A 1 125 ? -8.931 4.671 14.322 1.00 90.56 125 THR A N 1
ATOM 965 C CA . THR A 1 125 ? -7.585 5.104 13.919 1.00 90.56 125 THR A CA 1
ATOM 966 C C . THR A 1 125 ? -6.829 3.970 13.228 1.00 90.56 125 THR A C 1
ATOM 968 O O . THR A 1 125 ? -6.368 4.142 12.101 1.00 90.56 125 THR A O 1
ATOM 971 N N . LEU A 1 126 ? -6.790 2.778 13.837 1.00 87.62 126 LEU A N 1
ATOM 972 C CA . LEU A 1 126 ? -6.142 1.602 13.239 1.00 87.62 126 LEU A CA 1
ATOM 973 C C . LEU A 1 126 ? -6.785 1.203 11.903 1.00 87.62 126 LEU A C 1
ATOM 975 O O . LEU A 1 126 ? -6.092 0.833 10.955 1.00 87.62 126 LEU A O 1
ATOM 979 N N . LEU A 1 127 ? -8.112 1.295 11.813 1.00 88.50 127 LEU A N 1
ATOM 980 C CA . LEU A 1 127 ? -8.862 0.948 10.609 1.00 88.50 127 LEU A CA 1
ATOM 981 C C . LEU A 1 127 ? -8.597 1.919 9.446 1.00 88.50 127 LEU A C 1
ATOM 983 O O . LEU A 1 127 ? -8.446 1.491 8.301 1.00 88.50 127 LEU A O 1
ATOM 987 N N . ASN A 1 128 ? -8.510 3.217 9.741 1.00 89.62 128 ASN A N 1
ATOM 988 C CA . ASN A 1 128 ? -8.194 4.253 8.760 1.00 89.62 128 ASN A CA 1
ATOM 989 C C . ASN A 1 128 ? -6.755 4.125 8.252 1.00 89.62 128 ASN A C 1
ATOM 991 O O . ASN A 1 128 ? -6.522 4.209 7.047 1.00 89.62 128 ASN A O 1
ATOM 995 N N . GLU A 1 129 ? -5.801 3.851 9.142 1.00 89.25 129 GLU A N 1
ATOM 996 C CA . GLU A 1 129 ? -4.417 3.585 8.750 1.00 89.25 129 GLU A CA 1
ATOM 997 C C . GLU A 1 129 ? -4.304 2.366 7.823 1.00 89.25 129 GLU A C 1
ATOM 999 O O . GLU A 1 129 ? -3.618 2.430 6.803 1.00 89.25 129 GLU A O 1
ATOM 1004 N N . LEU A 1 130 ? -5.025 1.278 8.122 1.00 88.56 130 LEU A N 1
ATOM 1005 C CA . LEU A 1 130 ? -5.098 0.102 7.247 1.00 88.56 130 LEU A CA 1
ATOM 1006 C C . LEU A 1 130 ? -5.697 0.434 5.872 1.00 88.56 130 LEU A C 1
ATOM 1008 O O . LEU A 1 130 ? -5.268 -0.116 4.855 1.00 88.56 130 LEU A O 1
ATOM 1012 N N . GLN A 1 131 ? -6.698 1.318 5.809 1.00 88.75 131 GLN A N 1
ATOM 1013 C CA . GLN A 1 131 ? -7.264 1.755 4.532 1.00 88.75 131 GLN A CA 1
ATOM 1014 C C . GLN A 1 131 ? -6.247 2.560 3.715 1.00 88.75 131 GLN A C 1
ATOM 1016 O O . GLN A 1 131 ? -6.144 2.351 2.503 1.00 88.75 131 GLN A O 1
ATOM 1021 N N . GLU A 1 132 ? -5.490 3.447 4.356 1.00 89.25 132 GLU A N 1
ATOM 1022 C CA . GLU A 1 132 ? -4.481 4.256 3.675 1.00 89.25 132 GLU A CA 1
ATOM 1023 C C . GLU A 1 132 ? -3.336 3.390 3.139 1.00 89.25 132 GLU A C 1
ATOM 1025 O O . GLU A 1 132 ? -3.013 3.462 1.953 1.00 89.25 132 GLU A O 1
ATOM 1030 N N . HIS A 1 133 ? -2.836 2.451 3.945 1.00 88.38 133 HIS A N 1
ATOM 1031 C CA . HIS A 1 133 ? -1.834 1.479 3.504 1.00 88.38 133 HIS A CA 1
ATOM 1032 C C . HIS A 1 133 ? -2.308 0.653 2.297 1.00 88.38 133 HIS A C 1
ATOM 1034 O O . HIS A 1 133 ? -1.542 0.363 1.376 1.00 88.38 133 HIS A O 1
ATOM 1040 N N . ARG A 1 134 ? -3.598 0.299 2.232 1.00 86.44 134 ARG A N 1
ATOM 1041 C CA . ARG A 1 134 ? -4.167 -0.403 1.068 1.00 86.44 134 ARG A CA 1
ATOM 1042 C C . ARG A 1 134 ? -4.224 0.468 -0.180 1.00 86.44 134 ARG A C 1
ATOM 1044 O O . ARG A 1 134 ? -3.967 -0.041 -1.275 1.00 86.44 134 ARG A O 1
ATOM 1051 N N . ARG A 1 135 ? -4.558 1.755 -0.045 1.00 88.75 135 ARG A N 1
ATOM 1052 C CA . ARG A 1 135 ? -4.519 2.711 -1.165 1.00 88.75 135 ARG A CA 1
ATOM 1053 C C . ARG A 1 135 ? -3.099 2.851 -1.691 1.00 88.75 135 ARG A C 1
ATOM 1055 O O . ARG A 1 135 ? -2.887 2.755 -2.901 1.00 88.75 135 ARG A O 1
ATOM 1062 N N . GLU A 1 136 ? -2.135 2.982 -0.789 1.00 88.69 136 GLU A N 1
ATOM 1063 C CA . GLU A 1 136 ? -0.722 3.048 -1.136 1.00 88.69 136 GLU A CA 1
ATOM 1064 C C . GLU A 1 136 ? -0.246 1.759 -1.815 1.00 88.69 136 GLU A C 1
ATOM 1066 O O . GLU A 1 136 ? 0.316 1.805 -2.908 1.00 88.69 136 GLU A O 1
ATOM 1071 N N . ARG A 1 137 ? -0.589 0.587 -1.271 1.00 89.31 137 ARG A N 1
ATOM 1072 C CA . ARG A 1 137 ? -0.307 -0.711 -1.897 1.00 89.31 137 ARG A CA 1
ATOM 1073 C C . ARG A 1 137 ? -0.895 -0.807 -3.306 1.00 89.31 137 ARG A C 1
ATOM 1075 O O . ARG A 1 137 ? -0.238 -1.324 -4.208 1.00 89.31 137 ARG A O 1
ATOM 1082 N N . LYS A 1 138 ? -2.123 -0.321 -3.524 1.00 89.50 138 LYS A N 1
ATOM 1083 C CA . LYS A 1 138 ? -2.755 -0.295 -4.855 1.00 89.50 138 LYS A CA 1
ATOM 1084 C C . LYS A 1 138 ? -1.970 0.604 -5.816 1.00 89.50 138 LYS A C 1
ATOM 1086 O O . LYS A 1 138 ? -1.727 0.200 -6.951 1.00 89.50 138 LYS A O 1
ATOM 1091 N N . ARG A 1 139 ? -1.527 1.776 -5.355 1.00 90.69 139 ARG A N 1
ATOM 1092 C CA . ARG A 1 139 ? -0.681 2.699 -6.126 1.00 90.69 139 ARG A CA 1
ATOM 1093 C C . ARG A 1 139 ? 0.668 2.071 -6.489 1.00 90.69 139 ARG A C 1
ATOM 1095 O O . ARG A 1 139 ? 1.038 2.094 -7.658 1.00 90.69 139 ARG A O 1
ATOM 1102 N N . LEU A 1 140 ? 1.368 1.466 -5.531 1.00 89.62 140 LEU A N 1
ATOM 1103 C CA . LEU A 1 140 ? 2.653 0.801 -5.776 1.00 89.62 140 LEU A CA 1
ATOM 1104 C C . LEU A 1 140 ? 2.506 -0.402 -6.720 1.00 89.62 140 LEU A C 1
ATOM 1106 O O . LEU A 1 140 ? 3.369 -0.640 -7.558 1.00 89.62 140 LEU A O 1
ATOM 1110 N N . LYS A 1 141 ? 1.392 -1.145 -6.651 1.00 89.81 141 LYS A N 1
ATOM 1111 C CA . LYS A 1 141 ? 1.092 -2.216 -7.617 1.00 89.81 141 LYS A CA 1
ATOM 1112 C C . LYS A 1 141 ? 0.909 -1.691 -9.044 1.00 89.81 141 LYS A C 1
ATOM 1114 O O . LYS A 1 141 ? 1.360 -2.356 -9.971 1.00 89.81 141 LYS A O 1
ATOM 1119 N N . MET A 1 142 ? 0.277 -0.528 -9.221 1.00 89.06 142 MET A N 1
ATOM 1120 C CA . MET A 1 142 ? 0.191 0.119 -10.537 1.00 89.06 142 MET A CA 1
ATOM 1121 C C . MET A 1 142 ? 1.579 0.540 -11.028 1.00 89.06 142 MET A C 1
ATOM 1123 O O . MET A 1 142 ? 1.972 0.156 -12.121 1.00 89.06 142 MET A O 1
ATOM 1127 N N . GLN A 1 143 ? 2.372 1.202 -10.178 1.00 87.81 143 GLN A N 1
ATOM 1128 C CA . GLN A 1 143 ? 3.749 1.588 -10.517 1.00 87.81 143 GLN A CA 1
ATOM 1129 C C . GLN A 1 143 ? 4.624 0.384 -10.883 1.00 87.81 143 GLN A C 1
ATOM 1131 O O . GLN A 1 143 ? 5.407 0.446 -11.827 1.00 87.81 143 GLN A O 1
ATOM 1136 N N . ARG A 1 144 ? 4.461 -0.743 -10.181 1.00 89.06 144 ARG A N 1
ATOM 1137 C CA . ARG A 1 144 ? 5.111 -2.010 -10.527 1.00 89.06 144 ARG A CA 1
ATOM 1138 C C . ARG A 1 144 ? 4.738 -2.464 -11.940 1.00 89.06 144 ARG A C 1
ATOM 1140 O O . ARG A 1 144 ? 5.622 -2.895 -12.673 1.00 89.06 144 ARG A O 1
ATOM 1147 N N . ALA A 1 145 ? 3.457 -2.416 -12.308 1.00 86.88 145 ALA A N 1
ATOM 1148 C CA . ALA A 1 145 ? 3.010 -2.811 -13.644 1.00 86.88 145 ALA A CA 1
ATOM 1149 C C . ALA A 1 145 ? 3.620 -1.908 -14.730 1.00 86.88 145 ALA A C 1
ATOM 1151 O O . ALA A 1 145 ? 4.122 -2.420 -15.730 1.00 86.88 145 ALA A O 1
ATOM 1152 N N . ASP A 1 146 ? 3.671 -0.597 -14.482 1.00 84.44 146 ASP A N 1
ATOM 1153 C CA . ASP A 1 146 ? 4.274 0.378 -15.397 1.00 84.44 146 ASP A CA 1
ATOM 1154 C C . ASP A 1 146 ? 5.783 0.133 -15.578 1.00 84.44 146 ASP A C 1
ATOM 1156 O O . ASP A 1 146 ? 6.288 0.093 -16.700 1.00 84.44 146 ASP A O 1
ATOM 1160 N N . LEU A 1 147 ? 6.516 -0.099 -14.483 1.00 84.00 147 LEU A N 1
ATOM 1161 C CA . LEU A 1 147 ? 7.957 -0.377 -14.526 1.00 84.00 147 LEU A CA 1
ATOM 1162 C C . LEU A 1 147 ? 8.276 -1.714 -15.207 1.00 84.00 147 LEU A C 1
ATOM 1164 O O . LEU A 1 147 ? 9.247 -1.807 -15.960 1.00 84.00 147 LEU A O 1
ATOM 1168 N N . LEU A 1 148 ? 7.449 -2.742 -14.990 1.00 81.81 148 LEU A N 1
ATOM 1169 C CA . LEU A 1 148 ? 7.584 -4.022 -15.689 1.00 81.81 148 LEU A CA 1
ATOM 1170 C C . LEU A 1 148 ? 7.361 -3.865 -17.199 1.00 81.81 148 LEU A C 1
ATOM 1172 O O . LEU A 1 148 ? 8.106 -4.455 -17.980 1.00 81.81 148 LEU A O 1
ATOM 1176 N N . ALA A 1 149 ? 6.396 -3.044 -17.624 1.00 76.69 149 ALA A N 1
ATOM 1177 C CA . ALA A 1 149 ? 6.154 -2.787 -19.043 1.00 76.69 149 ALA A CA 1
ATOM 1178 C C . ALA A 1 149 ? 7.386 -2.177 -19.741 1.00 76.69 149 ALA A C 1
ATOM 1180 O O . ALA A 1 149 ? 7.737 -2.593 -20.846 1.00 76.69 149 ALA A O 1
ATOM 1181 N N . VAL A 1 150 ? 8.090 -1.257 -19.074 1.00 71.88 150 VAL A N 1
ATOM 1182 C CA . VAL A 1 150 ? 9.346 -0.666 -19.577 1.00 71.88 150 VAL A CA 1
ATOM 1183 C C . VAL A 1 150 ? 10.486 -1.696 -19.601 1.00 71.88 150 VAL A C 1
ATOM 1185 O O . VAL A 1 150 ? 11.263 -1.748 -20.559 1.00 71.88 150 VAL A O 1
ATOM 1188 N N . GLY A 1 151 ? 10.575 -2.546 -18.574 1.00 65.56 151 GLY A N 1
ATOM 1189 C CA . GLY A 1 151 ? 11.614 -3.572 -18.453 1.00 65.56 151 GLY A CA 1
ATOM 1190 C C . GLY A 1 151 ? 11.560 -4.662 -19.531 1.00 65.56 151 GLY A C 1
ATOM 1191 O O . GLY A 1 151 ? 12.604 -5.093 -20.008 1.00 65.56 151 GLY A O 1
ATOM 1192 N N . PHE A 1 152 ? 10.368 -5.090 -19.962 1.00 63.34 152 PHE A N 1
ATOM 1193 C CA . PHE A 1 152 ? 10.228 -6.179 -20.944 1.00 63.34 152 PHE A CA 1
ATOM 1194 C C . PHE A 1 152 ? 10.351 -5.740 -22.414 1.00 63.34 152 PHE A C 1
ATOM 1196 O O . PHE A 1 152 ? 10.648 -6.571 -23.270 1.00 63.34 152 PHE A O 1
ATOM 1203 N N . GLN A 1 153 ? 10.171 -4.455 -22.740 1.00 61.31 153 GLN A N 1
ATOM 1204 C CA . GLN A 1 153 ? 10.285 -3.959 -24.124 1.00 61.31 153 GLN A CA 1
ATOM 1205 C C . GLN A 1 153 ? 11.739 -3.813 -24.624 1.00 61.31 153 GLN A C 1
ATOM 1207 O O . GLN A 1 153 ? 11.967 -3.609 -25.819 1.00 61.31 153 GLN A O 1
ATOM 1212 N N . SER A 1 154 ? 12.735 -3.912 -23.740 1.00 62.09 154 SER A N 1
ATOM 1213 C CA . SER A 1 154 ? 14.124 -3.506 -24.010 1.00 62.09 154 SER A CA 1
ATOM 1214 C C . SER A 1 154 ? 15.111 -4.648 -24.294 1.00 62.09 154 SER A C 1
ATOM 1216 O O . SER A 1 154 ? 16.197 -4.372 -24.796 1.00 62.09 154 SER A O 1
ATOM 1218 N N . SER A 1 155 ? 14.737 -5.925 -24.144 1.00 61.22 155 SER A N 1
ATOM 1219 C CA . SER A 1 155 ? 15.635 -7.060 -24.456 1.00 61.22 155 SER A CA 1
ATOM 1220 C C . SER A 1 155 ? 16.096 -7.102 -25.925 1.00 61.22 155 SER A C 1
ATOM 1222 O O . SER A 1 155 ? 17.225 -7.485 -26.220 1.00 61.22 155 SER A O 1
ATOM 1224 N N . SER A 1 156 ? 15.275 -6.629 -26.874 1.00 65.56 156 SER A N 1
ATOM 1225 C CA . SER A 1 156 ? 15.705 -6.505 -28.281 1.00 65.56 156 SER A CA 1
ATOM 1226 C C . SER A 1 156 ? 16.681 -5.345 -28.529 1.00 65.56 156 SER A C 1
ATOM 1228 O O . SER A 1 156 ? 17.337 -5.314 -29.570 1.00 65.56 156 SER A O 1
ATOM 1230 N N . GLN A 1 157 ? 16.774 -4.382 -27.604 1.00 65.38 157 GLN A N 1
ATOM 1231 C CA . GLN A 1 157 ? 17.677 -3.231 -27.707 1.00 65.38 157 GLN A CA 1
ATOM 1232 C C . GLN A 1 157 ? 19.099 -3.600 -27.278 1.00 65.38 157 GLN A C 1
ATOM 1234 O O . GLN A 1 157 ? 20.041 -3.171 -27.936 1.00 65.38 157 GLN A O 1
ATOM 1239 N N . GLU A 1 158 ? 19.260 -4.460 -26.268 1.00 65.31 158 GLU A N 1
ATOM 1240 C CA . GLU A 1 158 ? 20.569 -5.010 -25.877 1.00 65.31 158 GLU A CA 1
ATOM 1241 C C . GLU A 1 158 ? 21.228 -5.748 -27.057 1.00 65.31 158 GLU A C 1
ATOM 1243 O O . GLU A 1 158 ? 22.389 -5.512 -27.384 1.00 65.31 158 GLU A O 1
ATOM 1248 N N . ASN A 1 159 ? 20.464 -6.545 -27.811 1.00 71.69 159 ASN A N 1
ATOM 1249 C CA . ASN A 1 159 ? 20.976 -7.210 -29.018 1.00 71.69 159 ASN A CA 1
ATOM 1250 C C . ASN A 1 159 ? 21.430 -6.218 -30.108 1.00 71.69 159 ASN A C 1
ATOM 1252 O O . ASN A 1 159 ? 22.370 -6.502 -30.854 1.00 71.69 159 ASN A O 1
ATOM 1256 N N . LYS A 1 160 ? 20.799 -5.038 -30.195 1.00 68.44 160 LYS A N 1
ATOM 1257 C CA . LYS A 1 160 ? 21.210 -3.969 -31.121 1.00 68.44 160 LYS A CA 1
ATOM 1258 C C . LYS A 1 160 ? 22.488 -3.267 -30.661 1.00 68.44 160 LYS A C 1
ATOM 1260 O O . LYS A 1 160 ? 23.269 -2.876 -31.523 1.00 68.44 160 LYS A O 1
ATOM 1265 N N . GLU A 1 161 ? 22.736 -3.154 -29.353 1.00 67.06 161 GLU A N 1
ATOM 1266 C CA . GLU A 1 161 ? 24.016 -2.660 -28.815 1.00 67.06 161 GLU A CA 1
ATOM 1267 C C . GLU A 1 161 ? 25.178 -3.536 -29.255 1.00 67.06 161 GLU A C 1
ATOM 1269 O O . GLU A 1 161 ? 26.157 -3.031 -29.805 1.00 67.06 161 GLU A O 1
ATOM 1274 N N . PHE A 1 162 ? 25.053 -4.850 -29.054 1.00 71.81 162 PHE A N 1
ATOM 1275 C CA . PHE A 1 162 ? 26.092 -5.803 -29.432 1.00 71.81 162 PHE A CA 1
ATOM 1276 C C . PHE A 1 162 ? 26.335 -5.800 -30.942 1.00 71.81 162 PHE A C 1
ATOM 1278 O O . PHE A 1 162 ? 27.483 -5.715 -31.376 1.00 71.81 162 PHE A O 1
ATOM 1285 N N . ALA A 1 163 ? 25.271 -5.813 -31.749 1.00 72.81 163 ALA A N 1
ATOM 1286 C CA . ALA A 1 163 ? 25.397 -5.741 -33.202 1.00 72.81 163 ALA A CA 1
ATOM 1287 C C . ALA A 1 163 ? 26.070 -4.433 -33.661 1.00 72.81 163 ALA A C 1
ATOM 1289 O O . ALA A 1 163 ? 26.972 -4.468 -34.496 1.00 72.81 163 ALA A O 1
ATOM 1290 N N . ALA A 1 164 ? 25.691 -3.286 -33.088 1.00 70.56 164 ALA A N 1
ATOM 1291 C CA . ALA A 1 164 ? 26.291 -1.996 -33.419 1.00 70.56 164 ALA A CA 1
ATOM 1292 C C . ALA A 1 164 ? 27.773 -1.919 -33.020 1.00 70.56 164 ALA A C 1
ATOM 1294 O O . ALA A 1 164 ? 28.581 -1.409 -33.793 1.00 70.56 164 ALA A O 1
ATOM 1295 N N . LEU A 1 165 ? 28.155 -2.464 -31.860 1.00 74.81 165 LEU A N 1
ATOM 1296 C CA . LEU A 1 165 ? 29.554 -2.530 -31.424 1.00 74.81 165 LEU A CA 1
ATOM 1297 C C . LEU A 1 165 ? 30.407 -3.399 -32.352 1.00 74.81 165 LEU A C 1
ATOM 1299 O O . LEU A 1 165 ? 31.500 -2.984 -32.738 1.00 74.81 165 LEU A O 1
ATOM 1303 N N . VAL A 1 166 ? 29.897 -4.567 -32.750 1.00 78.00 166 VAL A N 1
ATOM 1304 C CA . VAL A 1 166 ? 30.583 -5.464 -33.692 1.00 78.00 166 VAL A CA 1
ATOM 1305 C C . VAL A 1 166 ? 30.753 -4.793 -35.056 1.00 78.00 166 VAL A C 1
ATOM 1307 O O . VAL A 1 166 ? 31.844 -4.835 -35.622 1.00 78.00 166 VAL A O 1
ATOM 1310 N N . VAL A 1 167 ? 29.719 -4.110 -35.561 1.00 76.62 167 VAL A N 1
ATOM 1311 C CA . VAL A 1 167 ? 29.792 -3.370 -36.833 1.00 76.62 167 VAL A CA 1
ATOM 1312 C C . VAL A 1 167 ? 30.756 -2.184 -36.740 1.00 76.62 167 VAL A C 1
ATOM 1314 O O . VAL A 1 167 ? 31.559 -1.995 -37.649 1.00 76.62 167 VAL A O 1
ATOM 1317 N N . CYS A 1 168 ? 30.748 -1.420 -35.643 1.00 72.62 168 CYS A N 1
ATOM 1318 C CA . CYS A 1 168 ? 31.710 -0.337 -35.406 1.00 72.62 168 CYS A CA 1
ATOM 1319 C C . CYS A 1 168 ? 33.158 -0.847 -35.377 1.00 72.62 168 CYS A C 1
ATOM 1321 O O . C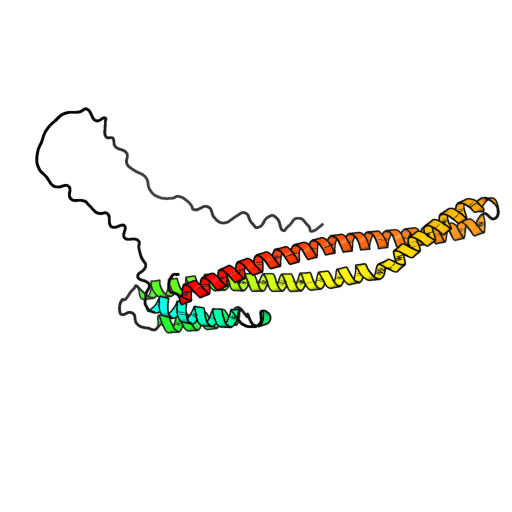YS A 1 168 ? 34.032 -0.235 -35.992 1.00 72.62 168 CYS A O 1
ATOM 1323 N N . ALA A 1 169 ? 33.413 -1.963 -34.687 1.00 74.12 169 ALA A N 1
ATOM 1324 C CA . ALA A 1 169 ? 34.738 -2.570 -34.601 1.00 74.12 169 ALA A CA 1
ATOM 1325 C C . ALA A 1 169 ? 35.211 -3.097 -35.966 1.00 74.12 169 ALA A C 1
ATOM 1327 O O . ALA A 1 169 ? 36.335 -2.817 -36.378 1.00 74.12 169 ALA A O 1
ATOM 1328 N N . ALA A 1 170 ? 34.338 -3.792 -36.702 1.00 71.94 170 ALA A N 1
ATOM 1329 C CA . ALA A 1 170 ? 34.644 -4.299 -38.038 1.00 71.94 170 ALA A CA 1
ATOM 1330 C C . ALA A 1 170 ? 34.888 -3.161 -39.045 1.00 71.94 170 ALA A C 1
ATOM 1332 O O . ALA A 1 170 ? 35.861 -3.201 -39.795 1.00 71.94 170 ALA A O 1
ATOM 1333 N N . ALA A 1 171 ? 34.062 -2.110 -39.032 1.00 69.12 171 ALA A N 1
ATOM 1334 C CA . ALA A 1 171 ? 34.231 -0.955 -39.912 1.00 69.12 171 ALA A CA 1
ATOM 1335 C C . ALA A 1 171 ? 35.562 -0.222 -39.668 1.00 69.12 171 ALA A C 1
ATOM 1337 O O . ALA A 1 171 ? 36.195 0.217 -40.625 1.00 69.12 171 ALA A O 1
ATOM 1338 N N . GLY A 1 172 ? 36.021 -0.140 -38.412 1.00 65.12 172 GLY A N 1
ATOM 1339 C CA . GLY A 1 172 ? 37.324 0.438 -38.070 1.00 65.12 172 GLY A CA 1
ATOM 1340 C C . GLY A 1 172 ? 38.515 -0.349 -38.632 1.00 65.12 172 GLY A C 1
ATOM 1341 O O . GLY A 1 172 ? 39.497 0.257 -39.050 1.00 65.12 172 GLY A O 1
ATOM 1342 N N . ILE A 1 173 ? 38.413 -1.682 -38.705 1.00 68.94 173 ILE A N 1
ATOM 1343 C CA . ILE A 1 173 ? 39.474 -2.555 -39.241 1.00 68.94 173 ILE A CA 1
ATOM 1344 C C . ILE A 1 173 ? 39.601 -2.415 -40.770 1.00 68.94 173 ILE A C 1
ATOM 1346 O O . ILE A 1 173 ? 40.710 -2.439 -41.300 1.00 68.94 173 ILE A O 1
ATOM 1350 N N . PHE A 1 174 ? 38.489 -2.224 -41.491 1.00 61.31 174 PHE A N 1
ATOM 1351 C CA . PHE A 1 174 ? 38.466 -2.165 -42.964 1.00 61.31 174 PHE A CA 1
ATOM 1352 C C . PHE A 1 174 ? 38.486 -0.746 -43.561 1.00 61.31 174 PHE A C 1
ATOM 1354 O O . PHE A 1 174 ? 38.550 -0.592 -44.785 1.00 61.31 174 PHE A O 1
ATOM 1361 N N . ALA A 1 175 ? 38.490 0.299 -42.727 1.00 56.53 175 ALA A N 1
ATOM 1362 C CA . ALA A 1 175 ? 38.469 1.701 -43.158 1.00 56.53 175 ALA A CA 1
ATOM 1363 C C . ALA A 1 175 ? 39.643 2.108 -44.078 1.00 56.53 175 ALA A C 1
ATOM 1365 O O . ALA A 1 175 ? 39.546 3.115 -44.773 1.00 56.53 175 ALA A O 1
ATOM 1366 N N . VAL A 1 176 ? 40.715 1.310 -44.137 1.00 59.59 176 VAL A N 1
ATOM 1367 C CA . VAL A 1 176 ? 41.940 1.579 -44.911 1.00 59.59 176 VAL A CA 1
ATOM 1368 C C . VAL A 1 176 ? 41.723 1.535 -46.439 1.00 59.59 176 VAL A C 1
ATOM 1370 O O . VAL A 1 176 ? 42.521 2.108 -47.175 1.00 59.59 176 VAL A O 1
ATOM 1373 N N . SER A 1 177 ? 40.651 0.904 -46.951 1.00 61.72 177 SER A N 1
ATOM 1374 C CA . SER A 1 177 ? 40.504 0.651 -48.403 1.00 61.72 177 SER A CA 1
ATOM 1375 C C . SER A 1 177 ? 39.384 1.437 -49.116 1.00 61.72 177 SER A C 1
ATOM 1377 O O . SER A 1 177 ? 39.558 1.812 -50.273 1.00 61.72 177 SER A O 1
ATOM 1379 N N . ILE A 1 178 ? 38.259 1.762 -48.458 1.00 65.81 178 ILE A N 1
ATOM 1380 C CA . ILE A 1 178 ? 37.120 2.505 -49.060 1.00 65.81 178 ILE A CA 1
ATOM 1381 C C . ILE A 1 178 ? 36.564 3.523 -48.047 1.00 65.81 178 ILE A C 1
ATOM 1383 O O . ILE A 1 178 ? 35.494 3.354 -47.465 1.00 65.81 178 ILE A O 1
ATOM 1387 N N . HIS A 1 179 ? 37.318 4.597 -47.815 1.00 71.12 179 HIS A N 1
ATOM 1388 C CA . HIS A 1 179 ? 37.114 5.538 -46.708 1.00 71.12 179 HIS A CA 1
ATOM 1389 C C . HIS A 1 179 ? 35.659 6.045 -46.563 1.00 71.12 179 HIS A C 1
ATOM 1391 O O . HIS A 1 179 ? 35.067 5.916 -45.494 1.00 71.12 179 HIS A O 1
ATOM 1397 N N . TRP A 1 180 ? 35.029 6.557 -47.628 1.00 73.00 180 TRP A N 1
ATOM 1398 C CA . TRP A 1 180 ? 33.720 7.228 -47.523 1.00 73.00 180 TRP A CA 1
ATOM 1399 C C . TRP A 1 180 ? 32.539 6.312 -47.167 1.00 73.00 180 TRP A C 1
ATOM 1401 O O . TRP A 1 180 ? 31.677 6.706 -46.383 1.00 73.00 180 TRP A O 1
ATOM 1411 N N . ALA A 1 181 ? 32.495 5.090 -47.704 1.00 72.94 181 ALA A N 1
ATOM 1412 C CA . ALA A 1 181 ? 31.417 4.142 -47.409 1.00 72.94 181 ALA A CA 1
ATOM 1413 C C . ALA A 1 181 ? 31.548 3.543 -45.998 1.00 72.94 181 ALA A C 1
ATOM 1415 O O . ALA A 1 181 ? 30.550 3.310 -45.321 1.00 72.94 181 ALA A O 1
ATOM 1416 N N . PHE A 1 182 ? 32.775 3.342 -45.512 1.00 75.12 182 PHE A N 1
ATOM 1417 C CA . PHE A 1 182 ? 32.998 2.856 -44.151 1.00 75.12 182 PHE A CA 1
ATOM 1418 C C . PHE A 1 182 ? 32.689 3.918 -43.091 1.00 75.12 182 PHE A C 1
ATOM 1420 O O . PHE A 1 182 ? 32.108 3.582 -42.059 1.00 75.12 182 PHE A O 1
ATOM 1427 N N . PHE A 1 183 ? 32.980 5.199 -43.353 1.00 75.31 183 PHE A N 1
ATOM 1428 C CA . PHE A 1 183 ? 32.605 6.283 -42.438 1.00 75.31 183 PHE A CA 1
ATOM 1429 C C . PHE A 1 183 ? 31.085 6.425 -42.268 1.00 75.31 183 PHE A C 1
ATOM 1431 O O . PHE A 1 183 ? 30.629 6.698 -41.157 1.00 75.31 183 PHE A O 1
ATOM 1438 N N . SER A 1 184 ? 30.284 6.202 -43.318 1.00 78.50 184 SER A N 1
ATOM 1439 C CA . SER A 1 184 ? 28.819 6.254 -43.201 1.00 78.50 184 SER A CA 1
ATOM 1440 C C . SER A 1 184 ? 28.260 5.071 -42.402 1.00 78.50 184 SER A C 1
ATOM 1442 O O . SER A 1 184 ? 27.416 5.274 -41.528 1.00 78.50 184 SER A O 1
ATOM 1444 N N . ILE A 1 185 ? 28.783 3.858 -42.617 1.00 79.69 185 ILE A N 1
ATOM 1445 C CA . ILE A 1 185 ? 28.427 2.664 -41.830 1.00 79.69 185 ILE A CA 1
ATOM 1446 C C . ILE A 1 185 ? 28.808 2.856 -40.359 1.00 79.69 185 ILE A C 1
ATOM 1448 O O . ILE A 1 185 ? 27.988 2.604 -39.475 1.00 79.69 185 ILE A O 1
ATOM 1452 N N . TRP A 1 186 ? 30.017 3.355 -40.092 1.00 81.06 186 TRP A N 1
ATOM 1453 C CA . TRP A 1 186 ? 30.468 3.678 -38.741 1.00 81.06 186 TRP A CA 1
ATOM 1454 C C . TRP A 1 186 ? 29.570 4.730 -38.079 1.00 81.06 186 TRP A C 1
ATOM 1456 O O . TRP A 1 186 ? 29.157 4.545 -36.937 1.00 81.06 186 TRP A O 1
ATOM 1466 N N . GLY A 1 187 ? 29.195 5.794 -38.796 1.00 80.50 187 GLY A N 1
ATOM 1467 C CA . GLY A 1 187 ? 28.303 6.833 -38.277 1.00 80.50 187 GLY A CA 1
ATOM 1468 C C . GLY A 1 187 ? 26.914 6.302 -37.904 1.00 80.50 187 GLY A C 1
ATOM 1469 O O . GLY A 1 187 ? 26.398 6.621 -36.832 1.00 80.50 187 GLY A O 1
ATOM 1470 N N . ILE A 1 188 ? 26.327 5.445 -38.747 1.00 83.44 188 ILE A N 1
ATOM 1471 C CA . ILE A 1 188 ? 25.034 4.797 -38.472 1.00 83.44 188 ILE A CA 1
ATOM 1472 C C . ILE A 1 188 ? 25.150 3.855 -37.269 1.00 83.44 188 ILE A C 1
ATOM 1474 O O . ILE A 1 188 ? 24.316 3.909 -36.364 1.00 83.44 188 ILE A O 1
ATOM 1478 N N . ALA A 1 189 ? 26.191 3.023 -37.222 1.00 79.00 189 ALA A N 1
ATOM 1479 C CA . ALA A 1 189 ? 26.423 2.101 -36.116 1.00 79.00 189 ALA A CA 1
ATOM 1480 C C . ALA A 1 189 ? 26.655 2.849 -34.792 1.00 79.00 189 ALA A C 1
ATOM 1482 O O . ALA A 1 189 ? 26.055 2.502 -33.775 1.00 79.00 189 ALA A O 1
ATOM 1483 N N . TYR A 1 190 ? 27.422 3.941 -34.808 1.00 80.75 190 TYR A N 1
ATOM 1484 C CA . TYR A 1 190 ? 27.623 4.801 -33.644 1.00 80.75 190 TYR A CA 1
ATOM 1485 C C . TYR A 1 190 ? 26.321 5.466 -33.175 1.00 80.75 190 TYR A C 1
ATOM 1487 O O . TYR A 1 190 ? 26.052 5.529 -31.974 1.00 80.75 190 TYR A O 1
ATOM 1495 N N . PHE A 1 191 ? 25.475 5.925 -34.102 1.00 83.19 191 PHE A N 1
ATOM 1496 C CA . PHE A 1 191 ? 24.170 6.493 -33.762 1.00 83.19 191 PHE A CA 1
ATOM 1497 C C . PHE A 1 191 ? 23.244 5.458 -33.108 1.00 83.19 191 PHE A C 1
ATOM 1499 O O . PHE A 1 191 ? 22.620 5.749 -32.084 1.00 83.19 191 PHE A O 1
ATOM 1506 N N . ILE A 1 192 ? 23.187 4.240 -33.660 1.00 82.62 192 ILE A N 1
ATOM 1507 C CA . ILE A 1 192 ? 22.422 3.128 -33.079 1.00 82.62 192 ILE A CA 1
ATOM 1508 C C . ILE A 1 192 ? 22.948 2.812 -31.679 1.00 82.62 192 ILE A C 1
ATOM 1510 O O . ILE A 1 192 ? 22.150 2.789 -30.747 1.00 82.62 192 ILE A O 1
ATOM 1514 N N . TYR A 1 193 ? 24.268 2.670 -31.522 1.00 79.69 193 TYR A N 1
ATOM 1515 C CA . TYR A 1 193 ? 24.927 2.426 -30.238 1.00 79.69 193 TYR A CA 1
ATOM 1516 C C . TYR A 1 193 ? 24.587 3.493 -29.185 1.00 79.69 193 TYR A C 1
ATOM 1518 O O . TYR A 1 193 ? 24.262 3.181 -28.037 1.00 79.69 193 TYR A O 1
ATOM 1526 N N . ARG A 1 194 ? 24.621 4.778 -29.556 1.00 81.19 194 ARG A N 1
ATOM 1527 C CA . ARG A 1 194 ? 24.277 5.865 -28.631 1.00 81.19 194 ARG A CA 1
ATOM 1528 C C . ARG A 1 194 ? 22.817 5.788 -28.188 1.00 81.19 194 ARG A C 1
ATOM 1530 O O . ARG A 1 194 ? 22.528 5.905 -27.002 1.00 81.19 194 ARG A O 1
ATOM 1537 N N . ARG A 1 195 ? 21.899 5.555 -29.126 1.00 80.56 195 ARG A N 1
ATOM 1538 C CA . ARG A 1 195 ? 20.471 5.444 -28.811 1.00 80.56 195 ARG A CA 1
ATOM 1539 C C . ARG A 1 195 ? 20.174 4.228 -27.940 1.00 80.56 195 ARG A C 1
ATOM 1541 O O . ARG A 1 195 ? 19.353 4.310 -27.032 1.00 80.56 195 ARG A O 1
ATOM 1548 N N . SER A 1 196 ? 20.816 3.101 -28.212 1.00 76.00 196 SER A N 1
ATOM 1549 C CA . SER A 1 196 ? 20.593 1.883 -27.447 1.00 76.00 196 SER A CA 1
ATOM 1550 C C . SER A 1 196 ? 21.161 1.999 -26.028 1.00 76.00 196 SER A C 1
ATOM 1552 O O . SER A 1 196 ? 20.435 1.699 -25.083 1.00 76.00 196 SER A O 1
ATOM 1554 N N . THR A 1 197 ? 22.353 2.590 -25.854 1.00 78.12 197 THR A N 1
ATOM 1555 C CA . THR A 1 197 ? 22.952 2.798 -24.516 1.00 78.12 197 THR A CA 1
ATOM 1556 C C . THR A 1 197 ? 22.128 3.715 -23.617 1.00 78.12 197 THR A C 1
ATOM 1558 O O . THR A 1 197 ? 22.066 3.501 -22.404 1.00 78.12 197 THR A O 1
ATOM 1561 N N . GLU A 1 198 ? 21.455 4.721 -24.180 1.00 81.06 198 GLU A N 1
ATOM 1562 C CA . GLU A 1 198 ? 20.474 5.526 -23.444 1.00 81.06 198 GLU A CA 1
ATOM 1563 C C . GLU A 1 198 ? 19.288 4.670 -22.971 1.00 81.06 198 GLU A C 1
ATOM 1565 O O . GLU A 1 198 ? 18.911 4.738 -21.799 1.00 81.06 198 GLU A O 1
ATOM 1570 N N . MET A 1 199 ? 18.759 3.797 -23.832 1.00 76.75 199 MET A N 1
ATOM 1571 C CA . MET A 1 199 ? 17.648 2.902 -23.491 1.00 76.75 199 MET A CA 1
ATOM 1572 C C . MET A 1 199 ? 18.035 1.877 -22.415 1.00 76.75 199 MET A C 1
ATOM 1574 O O . MET A 1 199 ? 17.297 1.714 -21.444 1.00 76.75 199 MET A O 1
ATOM 1578 N N . VAL A 1 200 ? 19.210 1.248 -22.504 1.00 79.69 200 VAL A N 1
ATOM 1579 C CA . VAL A 1 200 ? 19.683 0.293 -21.482 1.00 79.69 200 VAL A CA 1
ATOM 1580 C C . VAL A 1 200 ? 19.903 0.975 -20.133 1.00 79.69 200 VAL A C 1
ATOM 1582 O O . VAL A 1 200 ? 19.579 0.409 -19.087 1.00 79.69 200 VAL A O 1
ATOM 1585 N N . ARG A 1 201 ? 20.376 2.228 -20.112 1.00 82.25 201 ARG A N 1
ATOM 1586 C CA . ARG A 1 201 ? 20.440 3.008 -18.864 1.00 82.25 201 ARG A CA 1
ATOM 1587 C C . ARG A 1 201 ? 19.052 3.231 -18.270 1.00 82.25 201 ARG A C 1
ATOM 1589 O O . ARG A 1 201 ? 18.878 2.998 -17.077 1.00 82.25 201 ARG A O 1
ATOM 1596 N N . THR A 1 202 ? 18.065 3.621 -19.081 1.00 82.69 202 THR A N 1
ATOM 1597 C CA . THR A 1 202 ? 16.686 3.797 -18.590 1.00 82.69 202 THR A CA 1
ATOM 1598 C C . THR A 1 202 ? 16.079 2.496 -18.069 1.00 82.69 202 THR A C 1
ATOM 1600 O O . THR A 1 202 ? 15.403 2.515 -17.044 1.00 82.69 202 THR A O 1
ATOM 1603 N N . GLN A 1 203 ? 16.378 1.362 -18.707 1.00 80.81 203 GLN A N 1
ATOM 1604 C CA . GLN A 1 203 ? 15.955 0.035 -18.262 1.00 80.81 203 GLN A CA 1
ATOM 1605 C C . GLN A 1 203 ? 16.585 -0.335 -16.918 1.00 80.81 203 GLN A C 1
ATOM 1607 O O . GLN A 1 203 ? 15.866 -0.752 -16.015 1.00 80.81 203 GLN A O 1
ATOM 1612 N N . ARG A 1 204 ? 17.900 -0.139 -16.743 1.00 83.44 204 ARG A N 1
ATOM 1613 C CA . ARG A 1 204 ? 18.570 -0.382 -15.453 1.00 83.44 204 ARG A CA 1
ATOM 1614 C C . ARG A 1 204 ? 17.963 0.470 -14.345 1.00 83.44 204 ARG A C 1
ATOM 1616 O O . ARG A 1 204 ? 17.575 -0.067 -13.318 1.00 83.44 204 ARG A O 1
ATOM 1623 N N . THR A 1 205 ? 17.758 1.764 -14.592 1.00 85.94 205 THR A N 1
ATOM 1624 C CA . THR A 1 205 ? 17.076 2.643 -13.632 1.00 85.94 205 THR A CA 1
ATOM 1625 C C . THR A 1 205 ? 15.641 2.187 -13.345 1.00 85.94 205 THR A C 1
ATOM 1627 O O . THR A 1 205 ? 15.197 2.257 -12.203 1.00 85.94 205 THR A O 1
ATOM 1630 N N . ALA A 1 206 ? 14.903 1.696 -14.344 1.00 83.62 206 ALA A N 1
ATOM 1631 C CA . ALA A 1 206 ? 13.565 1.145 -14.137 1.00 83.62 206 ALA A CA 1
ATOM 1632 C C . ALA A 1 206 ? 13.586 -0.139 -13.291 1.00 83.62 206 ALA A C 1
ATOM 1634 O O . ALA A 1 206 ? 12.696 -0.320 -12.465 1.00 83.62 206 ALA A O 1
ATOM 1635 N N . MET A 1 207 ? 14.600 -0.996 -13.451 1.00 85.06 207 MET A N 1
ATOM 1636 C CA . MET A 1 207 ? 14.805 -2.190 -12.621 1.00 85.06 207 MET A CA 1
ATOM 1637 C C . MET A 1 207 ? 15.197 -1.841 -11.184 1.00 85.06 207 MET A C 1
ATOM 1639 O O . MET A 1 207 ? 14.634 -2.418 -10.257 1.00 85.06 207 MET A O 1
ATOM 1643 N N . ASP A 1 208 ? 16.070 -0.854 -10.982 1.00 89.19 208 ASP A N 1
ATOM 1644 C CA . ASP A 1 208 ? 16.417 -0.363 -9.642 1.00 89.19 208 ASP A CA 1
ATOM 1645 C C . ASP A 1 208 ? 15.177 0.217 -8.936 1.00 89.19 208 ASP A C 1
ATOM 1647 O O . ASP A 1 208 ? 14.866 -0.145 -7.800 1.00 89.19 208 ASP A O 1
ATOM 1651 N N . ASN A 1 209 ? 14.397 1.048 -9.640 1.00 87.56 209 ASN A N 1
ATOM 1652 C CA . ASN A 1 209 ? 13.134 1.595 -9.130 1.00 87.56 209 ASN A CA 1
ATOM 1653 C C . ASN A 1 209 ? 12.089 0.495 -8.866 1.00 87.56 209 ASN A C 1
ATOM 1655 O O . ASN A 1 209 ? 11.269 0.608 -7.951 1.00 87.56 209 ASN A O 1
ATOM 1659 N N . LEU A 1 210 ? 12.083 -0.568 -9.676 1.00 88.31 210 LEU A N 1
ATOM 1660 C CA . LEU A 1 210 ? 11.198 -1.715 -9.488 1.00 88.31 210 LEU A CA 1
ATOM 1661 C C . LEU A 1 210 ? 11.562 -2.455 -8.203 1.00 88.31 210 LEU A C 1
ATOM 1663 O O . LEU A 1 210 ? 10.663 -2.778 -7.429 1.00 88.31 210 LEU A O 1
ATOM 1667 N N . GLN A 1 211 ? 12.853 -2.678 -7.958 1.00 89.81 211 GLN A N 1
ATOM 1668 C CA . GLN A 1 211 ? 13.330 -3.300 -6.729 1.00 89.81 211 GLN A CA 1
ATOM 1669 C C . GLN A 1 211 ? 12.945 -2.461 -5.502 1.00 89.81 211 GLN A C 1
ATOM 1671 O O . GLN A 1 211 ? 12.342 -2.998 -4.576 1.00 89.81 211 GLN A O 1
ATOM 1676 N N . GLU A 1 212 ? 13.157 -1.140 -5.541 1.00 91.88 212 GLU A N 1
ATOM 1677 C CA . GLU A 1 212 ? 12.718 -0.219 -4.478 1.00 91.88 212 GLU A CA 1
ATOM 1678 C C . GLU A 1 212 ? 11.201 -0.320 -4.223 1.00 91.88 212 GLU A C 1
ATOM 1680 O O . GLU A 1 212 ? 10.751 -0.404 -3.079 1.00 91.88 212 GLU A O 1
ATOM 1685 N N . THR A 1 213 ? 10.400 -0.390 -5.290 1.00 90.62 213 THR A N 1
ATOM 1686 C CA . THR A 1 213 ? 8.937 -0.540 -5.201 1.00 90.62 213 THR A CA 1
ATOM 1687 C C . THR A 1 213 ? 8.534 -1.880 -4.577 1.00 90.62 213 THR A C 1
ATOM 1689 O O . THR A 1 213 ? 7.583 -1.943 -3.793 1.00 90.62 213 THR A O 1
ATOM 1692 N N . LEU A 1 214 ? 9.236 -2.968 -4.911 1.00 91.75 214 LEU A N 1
ATOM 1693 C CA . LEU A 1 214 ? 8.995 -4.295 -4.338 1.00 91.75 214 LEU A CA 1
ATOM 1694 C C . LEU A 1 214 ? 9.352 -4.341 -2.850 1.00 91.75 214 LEU A C 1
ATOM 1696 O O . LEU A 1 214 ? 8.588 -4.905 -2.061 1.00 91.75 214 LEU A O 1
ATOM 1700 N N . ASP A 1 215 ? 10.458 -3.714 -2.458 1.00 93.19 215 ASP A N 1
ATOM 1701 C CA . ASP A 1 215 ? 10.874 -3.627 -1.060 1.00 93.19 215 ASP A CA 1
ATOM 1702 C C . ASP A 1 215 ? 9.884 -2.785 -0.240 1.00 93.19 215 ASP A C 1
ATOM 1704 O O . ASP A 1 215 ? 9.468 -3.205 0.844 1.00 93.19 215 ASP A O 1
ATOM 1708 N N . ALA A 1 216 ? 9.399 -1.666 -0.790 1.00 91.00 216 ALA A N 1
ATOM 1709 C CA . ALA A 1 216 ? 8.344 -0.855 -0.179 1.00 91.00 216 ALA A CA 1
ATOM 1710 C C . ALA A 1 216 ? 7.020 -1.628 -0.028 1.00 91.00 216 ALA A C 1
ATOM 1712 O O . ALA A 1 216 ? 6.387 -1.588 1.029 1.00 91.00 216 ALA A O 1
ATOM 1713 N N . LEU A 1 217 ? 6.617 -2.393 -1.051 1.00 91.62 217 LEU A N 1
ATOM 1714 C CA 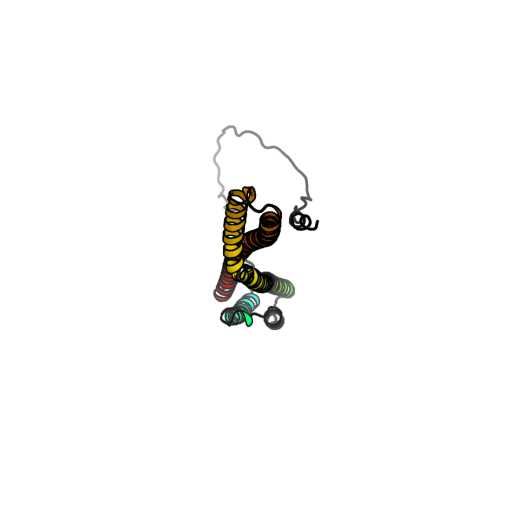. LEU A 1 217 ? 5.438 -3.266 -0.986 1.00 91.62 217 LEU A CA 1
ATOM 1715 C C . LEU A 1 217 ? 5.566 -4.321 0.118 1.00 91.62 217 LEU A C 1
ATOM 1717 O O . LEU A 1 217 ? 4.592 -4.590 0.825 1.00 91.62 217 LEU A O 1
ATOM 1721 N N . LYS A 1 218 ? 6.755 -4.911 0.273 1.00 92.69 218 LYS A N 1
ATOM 1722 C CA . LYS A 1 218 ? 7.032 -5.895 1.321 1.00 92.69 218 LYS A CA 1
ATOM 1723 C C . LYS A 1 218 ? 6.984 -5.256 2.708 1.00 92.69 218 LYS A C 1
ATOM 1725 O O . LYS A 1 218 ? 6.369 -5.826 3.606 1.00 92.69 218 LYS A O 1
ATOM 1730 N N . ALA A 1 219 ? 7.571 -4.071 2.878 1.00 92.31 219 ALA A N 1
ATOM 1731 C CA . ALA A 1 219 ? 7.527 -3.330 4.136 1.00 92.31 219 ALA A CA 1
ATOM 1732 C C . ALA A 1 219 ? 6.080 -3.016 4.552 1.00 92.31 219 ALA A C 1
ATOM 1734 O O . ALA A 1 219 ? 5.665 -3.409 5.645 1.00 92.31 219 ALA A O 1
ATOM 1735 N N . LEU A 1 220 ? 5.280 -2.444 3.645 1.00 91.00 220 LEU A N 1
ATOM 1736 C CA . LEU A 1 220 ? 3.856 -2.172 3.881 1.00 91.00 220 LEU A CA 1
ATOM 1737 C C . LEU A 1 220 ? 3.069 -3.434 4.234 1.00 91.00 220 LEU A C 1
ATOM 1739 O O . LEU A 1 220 ? 2.202 -3.396 5.101 1.00 91.00 220 LEU A O 1
ATOM 1743 N N . GLN A 1 221 ? 3.376 -4.570 3.602 1.00 90.38 221 GLN A N 1
ATOM 1744 C CA . GLN A 1 221 ? 2.736 -5.832 3.958 1.00 90.38 221 GLN A CA 1
ATOM 1745 C C . GLN A 1 221 ? 3.028 -6.242 5.400 1.00 90.38 221 GLN A C 1
ATOM 1747 O O . GLN A 1 221 ? 2.099 -6.592 6.124 1.00 90.38 221 GLN A O 1
ATOM 1752 N N . THR A 1 222 ? 4.282 -6.140 5.843 1.00 91.19 222 THR A N 1
ATOM 1753 C CA . THR A 1 222 ? 4.620 -6.480 7.231 1.00 91.19 222 THR A CA 1
ATOM 1754 C C . THR A 1 222 ? 3.957 -5.551 8.245 1.00 91.19 222 THR A C 1
ATOM 1756 O O . THR A 1 222 ? 3.576 -6.000 9.325 1.00 91.19 222 THR A O 1
ATOM 1759 N N . GLU A 1 223 ? 3.802 -4.265 7.926 1.00 90.88 223 GLU A N 1
ATOM 1760 C CA . GLU A 1 223 ? 3.106 -3.316 8.798 1.00 90.88 223 GLU A CA 1
ATOM 1761 C C . GLU A 1 223 ? 1.599 -3.566 8.836 1.00 90.88 223 GLU A C 1
ATOM 1763 O O . GLU A 1 223 ? 1.010 -3.556 9.917 1.00 90.88 223 GLU A O 1
ATOM 1768 N N . ASP A 1 224 ? 0.987 -3.861 7.689 1.00 88.69 224 ASP A N 1
ATOM 1769 C CA . ASP A 1 224 ? -0.428 -4.227 7.611 1.00 88.69 224 ASP A CA 1
ATOM 1770 C C . ASP A 1 2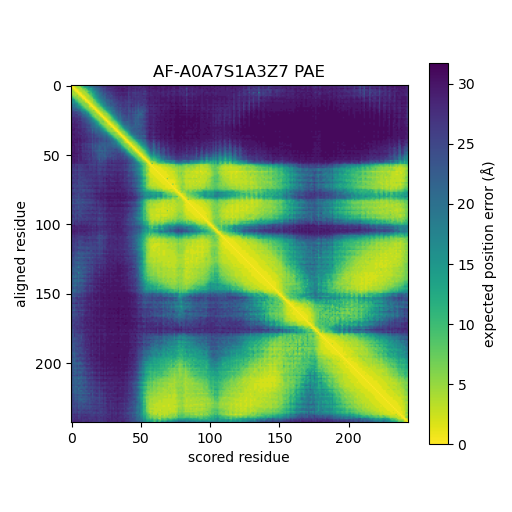24 ? -0.728 -5.479 8.429 1.00 88.69 224 ASP A C 1
ATOM 1772 O O . ASP A 1 224 ? -1.701 -5.500 9.183 1.00 88.69 224 ASP A O 1
ATOM 1776 N N . ASP A 1 225 ? 0.127 -6.499 8.345 1.00 88.38 225 ASP A N 1
ATOM 1777 C CA . ASP A 1 225 ? -0.040 -7.734 9.109 1.00 88.38 225 ASP A CA 1
ATOM 1778 C C . ASP A 1 225 ? 0.063 -7.474 10.622 1.00 88.38 225 ASP A C 1
ATOM 1780 O O . ASP A 1 225 ? -0.737 -8.005 11.397 1.00 88.38 225 ASP A O 1
ATOM 1784 N N . LYS A 1 226 ? 0.976 -6.590 11.056 1.00 90.50 226 LYS A N 1
ATOM 1785 C CA . LYS A 1 226 ? 1.085 -6.157 12.463 1.00 90.50 226 LYS A CA 1
ATOM 1786 C C . LYS A 1 226 ? -0.161 -5.403 12.928 1.00 90.50 226 LYS A C 1
ATOM 1788 O O . LYS A 1 226 ? -0.676 -5.693 14.007 1.00 90.50 226 LYS A O 1
ATOM 1793 N N . LYS A 1 227 ? -0.665 -4.459 12.129 1.00 88.06 227 LYS A N 1
ATOM 1794 C CA . LYS A 1 227 ? -1.865 -3.671 12.461 1.00 88.06 227 LYS A CA 1
ATOM 1795 C C . LYS A 1 227 ? -3.120 -4.545 12.488 1.00 88.06 227 LYS A C 1
ATOM 1797 O O . LYS A 1 227 ? -3.928 -4.425 13.405 1.00 88.06 227 LYS A O 1
ATOM 1802 N N . LEU A 1 228 ? -3.254 -5.482 11.548 1.00 87.94 228 LEU A N 1
ATOM 1803 C CA . LEU A 1 228 ? -4.330 -6.476 11.555 1.00 87.94 228 LEU A CA 1
ATOM 1804 C C . LEU A 1 228 ? -4.243 -7.400 12.771 1.00 87.94 228 LEU A C 1
ATOM 1806 O O . LEU A 1 228 ? -5.272 -7.697 13.375 1.00 87.94 228 LEU A O 1
ATOM 1810 N N . ALA A 1 229 ? -3.044 -7.839 13.158 1.00 89.25 229 ALA A N 1
ATOM 1811 C CA . ALA A 1 229 ? -2.852 -8.627 14.371 1.00 89.25 229 ALA A CA 1
ATOM 1812 C C . ALA A 1 229 ? -3.244 -7.836 15.629 1.00 89.25 229 ALA A C 1
ATOM 1814 O O . ALA A 1 229 ? -3.964 -8.368 16.470 1.00 89.25 229 ALA A O 1
ATOM 1815 N N . ALA A 1 230 ? -2.854 -6.560 15.730 1.00 88.75 230 ALA A N 1
ATOM 1816 C CA . ALA A 1 230 ? -3.242 -5.685 16.838 1.00 88.75 230 ALA A CA 1
ATOM 1817 C C . ALA A 1 230 ? -4.764 -5.479 16.908 1.00 88.75 230 ALA A C 1
ATOM 1819 O O . ALA A 1 230 ? -5.360 -5.565 17.981 1.00 88.75 230 ALA A O 1
ATOM 1820 N N . LEU A 1 231 ? -5.413 -5.273 15.761 1.00 87.56 231 LEU A N 1
ATOM 1821 C CA . LEU A 1 231 ? -6.862 -5.106 15.687 1.00 87.56 231 LEU A CA 1
ATOM 1822 C C . LEU A 1 231 ? -7.602 -6.409 16.048 1.00 87.56 231 LEU A C 1
ATOM 1824 O O . LEU A 1 231 ? -8.571 -6.374 16.800 1.00 87.56 231 LEU A O 1
ATOM 1828 N N . ARG A 1 232 ? -7.113 -7.574 15.599 1.00 88.69 232 ARG A N 1
ATOM 1829 C CA . ARG A 1 232 ? -7.646 -8.889 16.007 1.00 88.69 232 ARG A CA 1
ATOM 1830 C C . ARG A 1 232 ? -7.453 -9.155 17.498 1.00 88.69 232 ARG A C 1
ATOM 1832 O O . ARG A 1 232 ? -8.377 -9.638 18.143 1.00 88.69 232 ARG A O 1
ATOM 1839 N N . ALA A 1 233 ? -6.289 -8.812 18.049 1.00 89.12 233 ALA A N 1
ATOM 1840 C CA . ALA A 1 233 ? -6.026 -8.923 19.480 1.00 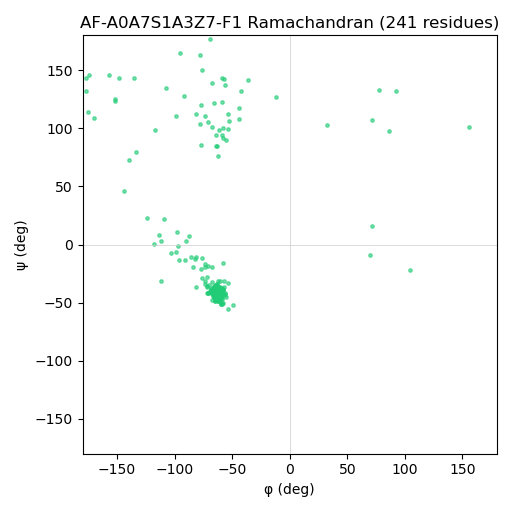89.12 233 ALA A CA 1
ATOM 1841 C C . ALA A 1 233 ? -7.016 -8.065 20.281 1.00 89.12 233 ALA A C 1
ATOM 1843 O O . ALA A 1 233 ? -7.588 -8.536 21.262 1.00 89.12 233 ALA A O 1
ATOM 1844 N N . ARG A 1 234 ? -7.305 -6.850 19.807 1.00 87.44 234 ARG A N 1
ATOM 1845 C CA . ARG A 1 234 ? -8.301 -5.960 20.413 1.00 87.44 234 ARG A CA 1
ATOM 1846 C C . ARG A 1 234 ? -9.723 -6.518 20.345 1.00 87.44 234 ARG A C 1
ATOM 1848 O O . ARG A 1 234 ? -10.434 -6.509 21.340 1.00 87.44 234 ARG A O 1
ATOM 1855 N N . VAL A 1 235 ? -10.126 -7.068 19.201 1.00 87.75 235 VAL A N 1
ATOM 1856 C CA . VAL A 1 235 ? -11.422 -7.756 19.079 1.00 87.75 235 VAL A CA 1
ATOM 1857 C C . VAL A 1 235 ? -11.504 -8.939 20.048 1.00 87.75 235 VAL A C 1
ATOM 1859 O O . VAL A 1 235 ? -12.521 -9.124 20.715 1.00 87.75 235 VAL A O 1
ATOM 1862 N N . SER A 1 236 ? -10.420 -9.709 20.185 1.00 86.94 236 SER A N 1
ATOM 1863 C CA . SER A 1 236 ? -10.385 -10.826 21.129 1.00 86.94 236 SER A CA 1
ATOM 1864 C C . SER A 1 236 ? -10.489 -10.361 22.585 1.00 86.94 236 SER A C 1
ATOM 1866 O O . SER A 1 236 ? -11.300 -10.922 23.319 1.00 86.94 236 SER A O 1
ATOM 1868 N N . SER A 1 237 ? -9.791 -9.291 22.988 1.00 87.25 237 SER A N 1
ATOM 1869 C CA . SER A 1 237 ? -9.868 -8.762 24.358 1.00 87.25 237 SER A CA 1
ATOM 1870 C C . SER A 1 237 ? -11.239 -8.168 24.690 1.00 87.25 237 SER A C 1
ATOM 1872 O O . SER A 1 237 ? -11.714 -8.280 25.822 1.00 87.25 237 SER A O 1
ATOM 1874 N N . TRP A 1 238 ? -11.913 -7.587 23.696 1.00 86.88 238 TRP A N 1
ATOM 1875 C CA . TRP A 1 238 ? -13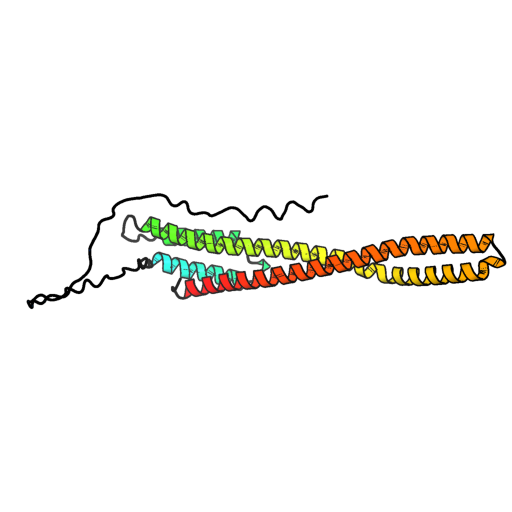.296 -7.132 23.811 1.00 86.88 238 TRP A CA 1
ATOM 1876 C C . TRP A 1 238 ? -14.285 -8.288 23.984 1.00 86.88 238 TRP A C 1
ATOM 1878 O O . TRP A 1 238 ? -15.213 -8.184 24.786 1.00 86.88 238 TRP A O 1
ATOM 1888 N N . SER A 1 239 ? -14.059 -9.413 23.298 1.00 79.75 239 SER A N 1
ATOM 1889 C CA . SER A 1 239 ? -14.900 -10.608 23.432 1.00 79.75 239 SER A CA 1
ATOM 1890 C C . SER A 1 239 ? -14.739 -11.315 24.786 1.00 79.75 239 SER A C 1
ATOM 1892 O O . SER A 1 239 ? -15.723 -11.805 25.340 1.00 79.75 239 SER A O 1
ATOM 1894 N N . THR A 1 240 ? -13.527 -11.322 25.354 1.00 78.81 240 THR A N 1
ATOM 1895 C CA . THR A 1 240 ? -13.215 -11.949 26.652 1.00 78.81 240 THR A CA 1
ATOM 1896 C C . THR A 1 240 ? -13.474 -11.034 27.849 1.00 78.81 240 THR A C 1
ATOM 1898 O O . THR A 1 240 ? -13.445 -11.500 28.985 1.00 78.81 240 THR A O 1
ATOM 1901 N N . GLY A 1 241 ? -13.731 -9.741 27.623 1.00 66.50 241 GLY A N 1
ATOM 1902 C CA . GLY A 1 241 ? -13.960 -8.756 28.684 1.00 66.50 241 GLY A CA 1
ATOM 1903 C C . GLY A 1 241 ? -12.703 -8.379 29.476 1.00 66.50 241 GLY A C 1
ATOM 1904 O O . GLY A 1 241 ? -12.820 -7.804 30.552 1.00 66.50 241 GLY A O 1
ATOM 1905 N N . SER A 1 242 ? -11.512 -8.692 28.958 1.00 61.22 242 SER A N 1
ATOM 1906 C CA . SER A 1 242 ? -10.218 -8.465 29.620 1.00 61.22 242 SER A CA 1
ATOM 1907 C C . SER A 1 242 ? -9.507 -7.182 29.168 1.00 61.22 242 SER A C 1
ATOM 1909 O O . SER A 1 242 ? -8.314 -7.034 29.425 1.00 61.22 242 SER A O 1
ATOM 1911 N N . ALA A 1 243 ? -10.205 -6.321 28.421 1.00 56.19 243 ALA A N 1
ATOM 1912 C CA . ALA A 1 243 ? -9.672 -5.094 27.828 1.00 56.19 243 ALA A CA 1
ATOM 1913 C C . ALA A 1 243 ? -9.550 -3.931 28.821 1.00 56.19 243 ALA A C 1
ATOM 1915 O O . ALA A 1 243 ? -10.474 -3.747 29.651 1.00 56.19 243 ALA A O 1
#

Mean predicted aligned error: 16.98 Å

Organism: Noctiluca scintillans (NCBI:txid2966)